Protein AF-A0AAW6ESA0-F1 (afdb_monomer)

pLDDT: mean 92.13, std 5.32, range [61.09, 98.38]

Radius of gyration: 23.59 Å; Cα contacts (8 Å, |Δi|>4): 536; chains: 1; bounding box: 52×41×75 Å

Nearest PDB structures (foldseek):
  2l23-assembly1_A  TM=3.763E-01  e=2.804E+00  Homo sapiens
  2vj0-assembly1_A  TM=3.700E-01  e=4.533E+00  Mus musculus
  3ra0-assembly1_A  TM=2.546E-01  e=1.448E+00  Solanum tuberosum
  7ohi-assembly1_A  TM=3.768E-01  e=6.120E+00  Mus musculus
  8ae5-assembly2_D  TM=2.023E-01  e=3.357E+00  Macrolepiota procera

Secondary structure (DSSP, 8-state):
---EEEEEEEEEEEEGGGTEEEEEEEEEEEEETTT--HHHHHHHHHS-HHHHS-HHHHHHHHHHHGGGHHHH-S-SEEEEEEEEEEETTT--B-HHHHHHHHHHH-HHHHHHHTT-EEEEHHHHHHTHHHHS----GGGG-SEEEEGGGB-HHHHHHHHHHHSTTTS-GGGSSEEEEE-SS-TTEEEE-SS--SEEEEEEEEE-TTTSSSEEETTS-EE--TTS--TT---BTTEEEEEEEEEETTEEEEEEEEEES--TTS--EEEE-S--HHHHHHHHHHHGGGB-

Solvent-accessible surface area (backbone atoms only — not comparable to full-atom values): 15878 Å² total; per-residue (Å²): 128,85,59,38,32,32,38,31,34,23,40,30,37,28,24,75,80,45,33,32,29,40,32,42,80,65,52,70,49,79,43,48,57,92,73,64,50,67,72,59,55,43,51,43,50,72,71,30,58,84,74,63,45,57,71,67,50,55,49,55,54,49,64,68,51,50,74,49,33,84,58,52,43,75,56,82,47,76,42,66,42,80,78,47,34,21,36,58,87,82,62,51,70,40,63,66,61,43,51,54,48,50,68,70,61,36,58,68,57,52,41,47,75,73,62,32,48,77,42,49,46,66,64,42,67,79,44,43,79,80,42,42,58,90,73,83,64,73,83,50,46,77,42,77,44,53,47,89,48,42,42,63,66,62,48,51,52,48,34,36,71,46,33,54,94,80,42,69,53,84,65,56,61,35,33,27,40,76,40,94,88,40,96,48,38,28,35,64,43,91,57,92,57,60,26,32,39,38,74,37,33,37,50,36,66,92,82,44,88,32,30,49,24,41,85,65,49,68,51,62,68,83,88,57,60,42,57,70,57,56,76,38,95,47,21,27,34,24,35,40,35,38,60,53,96,66,24,38,35,32,29,48,21,31,33,34,69,68,41,100,84,70,51,35,38,36,37,59,50,92,44,37,48,64,51,49,57,56,51,47,62,51,59,57,74,33,55,109

Foldseek 3Di:
DQWKKKWWKWKFQAQPLLLATETDTQDIDIGRPVPDDLVVVLVQQVVDCPRNHDPVSVVVRCVLCVVLCLFRNHGPDIGMDTPFMAGPPVRHTPPVVNVVSCVVNVPVVVSVVVVHDYYYPVVCVVVVLSRRRPDDCLVQFLDKFQLVQFQPVCLLVLLCVQCVVPDPSVPGKFAWDQDPSDNFKTWGDPDHAQKTWGFAWAQPVVPDAAIQGSVRDGHRDPPACQDSADHDPQKTWTWTWGDDPRMITTGIWIWGCDDPVRIIMIGGDRDGGPVSVVRSVSSVVRGD

Structure (mmCIF, N/CA/C/O backbone):
data_AF-A0AAW6ESA0-F1
#
_entry.id   AF-A0AAW6ESA0-F1
#
loop_
_atom_site.group_PDB
_atom_site.id
_atom_site.type_symbol
_atom_site.label_atom_id
_atom_site.label_alt_id
_atom_site.label_comp_id
_atom_site.label_asym_id
_atom_site.label_entity_id
_atom_site.label_seq_id
_atom_site.pdbx_PDB_ins_code
_atom_site.Cartn_x
_atom_site.Cartn_y
_atom_site.Cartn_z
_atom_site.occupancy
_atom_site.B_iso_or_equiv
_atom_site.auth_seq_id
_atom_site.auth_comp_id
_atom_site.auth_asym_id
_atom_site.auth_atom_id
_atom_site.pdbx_PDB_model_num
ATOM 1 N N . MET A 1 1 ? 21.859 10.596 -43.832 1.00 61.09 1 MET A N 1
ATOM 2 C CA . MET A 1 1 ? 21.240 10.946 -42.543 1.00 61.09 1 MET A CA 1
ATOM 3 C C . MET A 1 1 ? 21.852 10.012 -41.527 1.00 61.09 1 MET A C 1
ATOM 5 O O . MET A 1 1 ? 22.060 8.851 -41.871 1.00 61.09 1 MET A O 1
ATOM 9 N N . THR A 1 2 ? 22.275 10.526 -40.377 1.00 72.44 2 THR A N 1
ATOM 10 C CA . THR A 1 2 ? 22.710 9.669 -39.272 1.00 72.44 2 THR A CA 1
ATOM 11 C C . THR A 1 2 ? 21.489 8.876 -38.833 1.00 72.44 2 THR A C 1
ATOM 13 O O . THR A 1 2 ? 20.417 9.456 -38.687 1.00 72.44 2 THR A O 1
ATOM 16 N N . LYS A 1 3 ? 21.612 7.554 -38.741 1.00 88.12 3 LYS A N 1
ATOM 17 C CA . LYS A 1 3 ? 20.511 6.714 -38.277 1.00 88.12 3 LYS A CA 1
ATOM 18 C C . LYS A 1 3 ? 20.305 6.990 -36.790 1.00 88.12 3 LYS A C 1
ATOM 20 O O . LYS A 1 3 ? 21.285 7.093 -36.056 1.00 88.12 3 LYS A O 1
ATOM 25 N N . GLN A 1 4 ? 19.056 7.170 -36.381 1.00 94.69 4 GLN A N 1
ATOM 26 C CA . GLN A 1 4 ? 18.698 7.511 -35.006 1.00 94.69 4 GLN A CA 1
ATOM 27 C C . GLN A 1 4 ? 17.873 6.379 -34.406 1.00 94.69 4 GLN A C 1
ATOM 29 O O . GLN A 1 4 ? 17.059 5.760 -35.097 1.00 94.69 4 GLN A O 1
ATOM 34 N N . LEU A 1 5 ? 18.094 6.112 -33.127 1.00 95.06 5 LEU A N 1
ATOM 35 C CA . LEU A 1 5 ? 17.351 5.144 -32.341 1.00 95.06 5 LEU A CA 1
ATOM 36 C C . LEU A 1 5 ? 16.339 5.878 -31.463 1.00 95.06 5 LEU A C 1
ATOM 38 O O . LEU A 1 5 ? 16.674 6.882 -30.846 1.00 95.06 5 LEU A O 1
ATOM 42 N N . GLU A 1 6 ? 15.119 5.360 -31.400 1.00 96.06 6 GLU A N 1
ATOM 43 C CA . GLU A 1 6 ? 14.101 5.713 -30.410 1.00 9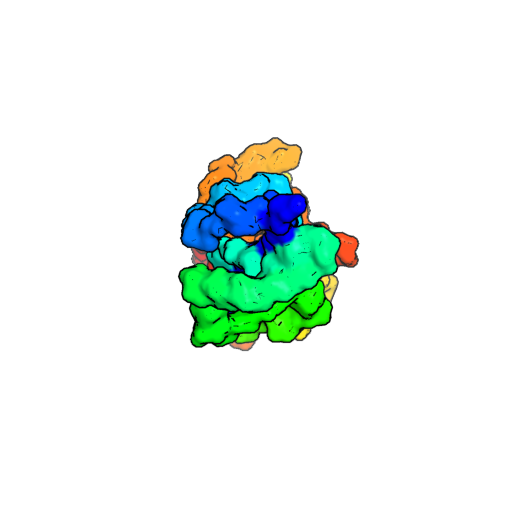6.06 6 GLU A CA 1
ATOM 44 C C . GLU A 1 6 ? 14.071 4.612 -29.346 1.00 96.06 6 GLU A C 1
ATOM 46 O O . GLU A 1 6 ? 13.804 3.450 -29.665 1.00 96.06 6 GLU A O 1
ATOM 51 N N . ILE A 1 7 ? 14.370 4.963 -28.099 1.00 95.69 7 ILE A N 1
ATOM 52 C CA . ILE A 1 7 ? 14.417 4.041 -26.961 1.00 95.69 7 ILE A CA 1
ATOM 53 C C . ILE A 1 7 ? 13.231 4.351 -26.060 1.00 95.69 7 ILE A C 1
ATOM 55 O O . ILE A 1 7 ? 13.136 5.464 -25.556 1.00 95.69 7 ILE A O 1
ATOM 59 N N . ASP A 1 8 ? 12.343 3.380 -25.855 1.00 95.50 8 ASP A N 1
ATOM 60 C CA . ASP A 1 8 ? 11.160 3.530 -25.006 1.00 95.50 8 ASP A CA 1
ATOM 61 C C . ASP A 1 8 ? 11.418 2.984 -23.604 1.00 95.50 8 ASP A C 1
ATOM 63 O O . ASP A 1 8 ? 11.805 1.820 -23.439 1.00 95.50 8 ASP A O 1
ATOM 67 N N . TYR A 1 9 ? 11.085 3.775 -22.589 1.00 95.50 9 TYR A N 1
ATOM 68 C CA . TYR A 1 9 ? 11.291 3.438 -21.187 1.00 95.50 9 TYR A CA 1
ATOM 69 C C . TYR A 1 9 ? 9.981 3.185 -20.451 1.00 95.50 9 TYR A C 1
ATOM 71 O O . TYR A 1 9 ? 8.931 3.764 -20.747 1.00 95.50 9 TYR A O 1
ATOM 79 N N . ALA A 1 10 ? 10.061 2.339 -19.432 1.00 95.81 10 ALA A N 1
ATOM 80 C CA . ALA A 1 10 ? 8.973 2.102 -18.499 1.00 95.81 10 ALA A CA 1
ATOM 81 C C . ALA A 1 10 ? 9.492 1.913 -17.075 1.00 95.81 10 ALA A C 1
ATOM 83 O O . ALA A 1 10 ? 10.580 1.383 -16.860 1.00 95.81 10 ALA A O 1
ATOM 84 N N . PHE A 1 11 ? 8.667 2.266 -16.098 1.00 97.38 11 PHE A N 1
ATOM 85 C CA . PHE A 1 11 ? 8.874 1.891 -14.706 1.00 97.38 11 PHE A CA 1
ATOM 86 C C . PHE A 1 11 ? 8.175 0.573 -14.410 1.00 97.38 11 PHE A C 1
ATOM 88 O O . PHE A 1 11 ? 6.980 0.416 -14.649 1.00 97.38 11 PHE A O 1
ATOM 95 N N . GLY A 1 1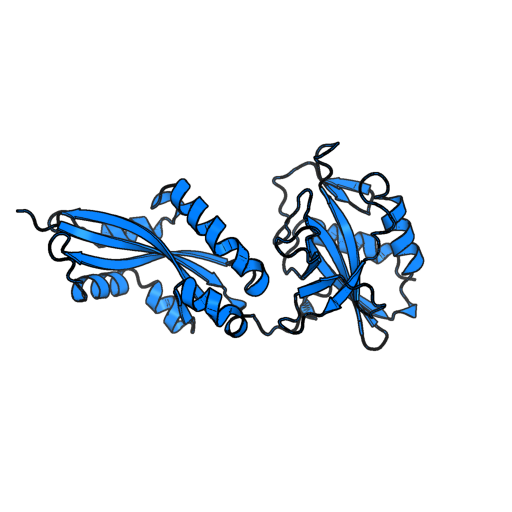2 ? 8.929 -0.376 -13.868 1.00 96.88 12 GLY A N 1
ATOM 96 C CA . GLY A 1 12 ? 8.428 -1.612 -13.299 1.00 96.88 12 GLY A CA 1
ATOM 97 C C . GLY A 1 12 ? 8.261 -1.483 -11.792 1.00 96.88 12 GLY A C 1
ATOM 98 O O . GLY A 1 12 ? 9.238 -1.450 -11.042 1.00 96.88 12 GLY A O 1
ATOM 99 N N . TYR A 1 13 ? 7.010 -1.456 -11.350 1.00 97.50 13 TYR A N 1
ATOM 100 C CA . TYR A 1 13 ? 6.614 -1.443 -9.947 1.00 97.50 13 TYR A CA 1
ATOM 101 C C . TYR A 1 13 ? 6.549 -2.878 -9.423 1.00 97.50 13 TYR A C 1
ATOM 103 O O . TYR A 1 13 ? 5.757 -3.690 -9.908 1.00 97.50 13 TYR A O 1
ATOM 111 N N . VAL A 1 14 ? 7.401 -3.210 -8.453 1.00 96.88 14 VAL A N 1
ATOM 112 C CA . VAL A 1 14 ? 7.576 -4.581 -7.958 1.00 96.88 14 VAL A CA 1
ATOM 113 C C . VAL A 1 14 ? 6.637 -4.858 -6.785 1.00 96.88 14 VAL A C 1
ATOM 115 O O . VAL A 1 14 ? 6.782 -4.281 -5.710 1.00 96.88 14 VAL A O 1
ATOM 118 N N . TYR A 1 15 ? 5.716 -5.805 -6.963 1.00 95.19 15 TYR A N 1
ATOM 119 C CA . TYR A 1 15 ? 4.797 -6.292 -5.932 1.00 95.19 15 TYR A CA 1
ATOM 120 C C . TYR A 1 15 ? 5.178 -7.719 -5.528 1.00 95.19 15 TYR A C 1
ATOM 122 O O . TYR A 1 15 ? 4.750 -8.709 -6.131 1.00 95.19 15 TYR A O 1
ATOM 130 N N . ASP A 1 16 ? 6.001 -7.840 -4.485 1.00 92.19 16 ASP A N 1
ATOM 131 C CA . ASP A 1 16 ? 6.618 -9.114 -4.089 1.00 92.19 16 ASP A CA 1
ATOM 132 C C . ASP A 1 16 ? 5.616 -10.200 -3.700 1.00 92.19 16 ASP A C 1
ATOM 134 O O . ASP A 1 16 ? 5.804 -11.373 -4.038 1.00 92.19 16 ASP A O 1
ATOM 138 N N . LYS A 1 17 ? 4.539 -9.812 -3.016 1.00 88.62 17 LYS A N 1
ATOM 139 C CA . LYS A 1 17 ? 3.494 -10.728 -2.539 1.00 88.62 17 LYS A CA 1
ATOM 140 C C . LYS A 1 17 ? 2.644 -11.298 -3.665 1.00 88.62 17 LYS A C 1
ATOM 142 O O . LYS A 1 17 ? 2.184 -12.432 -3.571 1.00 88.62 17 LYS A O 1
ATOM 147 N N . SER A 1 18 ? 2.479 -10.526 -4.732 1.00 92.44 18 SER A N 1
ATOM 148 C CA . SER A 1 18 ? 1.788 -10.943 -5.951 1.00 92.44 18 SER A CA 1
ATOM 149 C C . SER A 1 18 ? 2.719 -11.633 -6.946 1.00 92.44 18 SER A C 1
ATOM 151 O O . SER A 1 18 ? 2.233 -12.138 -7.954 1.00 92.44 18 SER A O 1
ATOM 153 N N . LYS A 1 19 ? 4.041 -11.631 -6.695 1.00 95.06 19 LYS A N 1
ATOM 154 C CA . LYS A 1 19 ? 5.072 -12.005 -7.676 1.00 95.06 19 LYS A CA 1
ATOM 155 C C . LYS A 1 19 ? 4.798 -11.342 -9.028 1.00 95.06 19 LYS A C 1
ATOM 157 O O . LYS A 1 19 ? 4.714 -12.003 -10.057 1.00 95.06 19 LYS A O 1
ATOM 162 N N . LEU A 1 20 ? 4.627 -10.021 -9.002 1.00 97.31 20 LEU A N 1
ATOM 163 C CA . LEU A 1 20 ? 4.239 -9.217 -10.157 1.00 97.31 20 LEU A CA 1
ATOM 164 C C . LEU A 1 20 ? 5.153 -7.997 -10.291 1.00 97.31 20 LEU A C 1
ATOM 166 O O . LEU A 1 20 ? 5.476 -7.355 -9.294 1.00 97.31 20 LEU A O 1
ATOM 170 N N . VAL A 1 21 ? 5.533 -7.664 -11.520 1.00 97.81 21 VAL A N 1
ATOM 171 C CA . VAL A 1 21 ? 6.097 -6.365 -11.894 1.00 97.81 21 VAL A CA 1
ATOM 172 C C . VAL A 1 21 ? 5.108 -5.685 -12.837 1.00 97.81 21 VAL A C 1
ATOM 174 O O . VAL A 1 21 ? 4.793 -6.224 -13.901 1.00 97.81 21 VAL A O 1
ATOM 177 N N . VAL A 1 22 ? 4.594 -4.525 -12.431 1.00 97.75 22 VAL A N 1
ATOM 178 C CA . VAL A 1 22 ? 3.652 -3.729 -13.229 1.00 97.75 22 VAL A CA 1
ATOM 179 C C . VAL A 1 22 ? 4.427 -2.673 -13.997 1.00 97.75 22 VAL A C 1
ATOM 181 O O . VAL A 1 22 ? 5.079 -1.831 -13.391 1.00 97.75 22 VAL A O 1
ATOM 184 N N . MET A 1 23 ? 4.349 -2.726 -15.320 1.00 96.81 23 MET A N 1
ATOM 185 C CA . MET A 1 23 ? 5.055 -1.840 -16.236 1.00 96.81 23 MET A CA 1
ATOM 186 C C . MET A 1 23 ? 4.183 -0.637 -16.598 1.00 96.81 23 MET A C 1
ATOM 188 O O . MET A 1 23 ? 3.112 -0.803 -17.189 1.00 96.81 23 MET A O 1
ATOM 192 N N . TYR A 1 24 ? 4.664 0.563 -16.289 1.00 96.44 24 TYR A N 1
ATOM 193 C CA . TYR A 1 24 ? 4.078 1.831 -16.714 1.00 96.44 24 TYR A CA 1
ATOM 194 C C . TYR A 1 24 ? 5.033 2.545 -17.684 1.00 96.44 24 TYR A C 1
ATOM 196 O O . TYR A 1 24 ? 6.181 2.771 -17.307 1.00 96.44 24 TYR A O 1
ATOM 204 N N . PRO A 1 25 ? 4.619 2.873 -18.919 1.00 94.62 25 PRO A N 1
ATOM 205 C CA . PRO A 1 25 ? 5.467 3.594 -19.870 1.00 94.62 25 PRO A CA 1
ATOM 206 C C . PRO A 1 25 ? 5.675 5.046 -19.423 1.00 94.62 25 PRO A C 1
ATOM 208 O O . PRO A 1 25 ? 4.715 5.700 -19.028 1.00 94.62 25 PRO A O 1
ATOM 211 N N . VAL A 1 26 ? 6.908 5.553 -19.507 1.00 92.69 26 VAL A N 1
ATOM 212 C CA . VAL A 1 26 ? 7.266 6.883 -18.960 1.00 92.69 26 VAL A CA 1
ATOM 213 C C . VAL A 1 26 ? 7.868 7.842 -19.973 1.00 92.69 26 VAL A C 1
ATOM 215 O O . VAL A 1 26 ? 7.928 9.033 -19.714 1.00 92.69 26 VAL A O 1
ATOM 218 N N . GLY A 1 27 ? 8.274 7.358 -21.144 1.00 87.81 27 GLY A N 1
ATOM 219 C CA . GLY A 1 27 ? 8.776 8.232 -22.195 1.00 87.81 27 GLY A CA 1
ATOM 220 C C . GLY A 1 27 ? 9.683 7.515 -23.174 1.00 87.81 27 GLY A C 1
ATOM 221 O O . GLY A 1 27 ? 9.887 6.303 -23.089 1.00 87.81 27 GLY A O 1
ATOM 222 N N . SER A 1 28 ? 10.230 8.291 -24.102 1.00 91.44 28 SER A N 1
ATOM 223 C CA . SER A 1 28 ? 11.169 7.815 -25.108 1.00 91.44 28 SER A CA 1
ATOM 224 C C . SER A 1 28 ? 12.316 8.801 -25.288 1.00 91.44 28 SER A C 1
ATOM 226 O O . SER A 1 28 ? 12.076 10.010 -25.294 1.00 91.44 28 SER A O 1
ATOM 228 N N . ASN A 1 29 ? 13.523 8.301 -25.525 1.00 91.25 29 ASN A N 1
ATOM 229 C CA . ASN A 1 29 ? 14.680 9.113 -25.896 1.00 91.25 29 ASN A CA 1
ATOM 230 C C . ASN A 1 29 ? 15.069 8.861 -27.359 1.00 91.25 29 ASN A C 1
ATOM 232 O O . ASN A 1 29 ? 14.884 7.757 -27.870 1.00 91.25 29 ASN A O 1
ATOM 236 N N . ILE A 1 30 ? 15.611 9.879 -28.029 1.00 93.62 30 ILE A N 1
ATOM 237 C CA . ILE A 1 30 ? 16.125 9.775 -29.398 1.00 93.62 30 ILE A CA 1
ATOM 238 C C . ILE A 1 30 ? 17.631 10.011 -29.359 1.00 93.62 30 ILE A C 1
ATOM 240 O O . ILE A 1 30 ? 18.077 11.081 -28.949 1.00 93.62 30 ILE A O 1
ATOM 244 N N . ILE A 1 31 ? 18.402 9.033 -29.824 1.00 93.19 31 ILE A N 1
ATOM 245 C CA . ILE A 1 31 ? 19.867 9.078 -29.830 1.00 93.19 31 ILE A CA 1
ATOM 246 C C . ILE A 1 31 ? 20.414 8.713 -31.206 1.00 93.19 31 ILE A C 1
ATOM 248 O O . ILE A 1 31 ? 19.871 7.853 -31.901 1.00 93.19 31 ILE A O 1
ATOM 252 N N . ASP A 1 32 ? 21.501 9.357 -31.618 1.00 92.56 32 ASP A N 1
ATOM 253 C CA . ASP A 1 32 ? 22.209 8.960 -32.830 1.00 92.56 32 ASP A CA 1
ATOM 254 C C . ASP A 1 32 ? 22.821 7.562 -32.625 1.00 92.56 32 ASP A C 1
ATOM 256 O O . ASP A 1 32 ? 23.512 7.311 -31.643 1.00 92.56 32 ASP A O 1
ATOM 260 N N . GLU A 1 33 ? 22.611 6.635 -33.566 1.00 87.94 33 GLU A N 1
ATOM 261 C CA . GLU A 1 33 ? 23.070 5.237 -33.439 1.00 87.94 33 GLU A CA 1
ATOM 262 C C . GLU A 1 33 ? 24.595 5.135 -33.252 1.00 87.94 33 GLU A C 1
ATOM 264 O O . GLU A 1 33 ? 25.081 4.197 -32.631 1.00 87.94 33 GLU A O 1
ATOM 269 N N . ASN A 1 34 ? 25.349 6.117 -33.756 1.00 89.94 34 ASN A N 1
ATOM 270 C CA . ASN A 1 34 ? 26.804 6.186 -33.594 1.00 89.94 34 ASN A CA 1
ATOM 271 C C . ASN A 1 34 ? 27.250 6.679 -32.206 1.00 89.94 34 ASN A C 1
ATOM 273 O O . ASN A 1 34 ? 28.417 6.506 -31.867 1.00 89.94 34 ASN A O 1
ATOM 277 N N . GLU A 1 35 ? 26.363 7.334 -31.458 1.00 90.12 35 GLU A N 1
ATOM 278 C CA . GLU A 1 35 ? 26.605 7.841 -30.099 1.00 90.12 35 GLU A CA 1
ATOM 279 C C . GLU A 1 35 ? 26.000 6.918 -29.031 1.00 90.12 35 GLU A C 1
ATOM 281 O O . GLU A 1 35 ? 26.238 7.109 -27.842 1.00 90.12 35 GLU A O 1
ATOM 286 N N . TYR A 1 36 ? 25.223 5.910 -29.441 1.00 91.00 36 TYR A N 1
ATOM 287 C CA . TYR A 1 36 ? 24.616 4.954 -28.528 1.00 91.00 36 TYR A CA 1
ATOM 288 C C . TYR A 1 36 ? 25.662 4.017 -27.915 1.00 91.00 36 TYR A C 1
ATOM 290 O O . TYR A 1 36 ? 26.230 3.154 -28.589 1.00 91.00 36 TYR A O 1
ATOM 298 N N . GLU A 1 37 ? 25.852 4.147 -26.604 1.00 92.50 37 GLU A N 1
ATOM 299 C CA . GLU A 1 37 ? 26.678 3.260 -25.791 1.00 92.50 37 GLU A CA 1
ATOM 300 C C . GLU A 1 37 ? 25.795 2.512 -24.784 1.00 92.50 37 GLU A C 1
ATOM 302 O O . GLU A 1 37 ? 25.339 3.071 -23.789 1.00 92.50 37 GLU A O 1
ATOM 307 N N . MET A 1 38 ? 25.560 1.220 -25.036 1.00 92.81 38 MET A N 1
ATOM 308 C CA . MET A 1 38 ? 24.702 0.374 -24.194 1.00 92.81 38 MET A CA 1
ATOM 309 C C . MET A 1 38 ? 25.155 0.333 -22.731 1.00 92.81 38 MET A C 1
ATOM 311 O O . MET A 1 38 ? 24.320 0.399 -21.837 1.00 92.81 38 MET A O 1
ATOM 315 N N . GLU A 1 39 ? 26.465 0.241 -22.486 1.00 91.19 39 GLU A N 1
ATOM 316 C CA . GLU A 1 39 ? 27.028 0.203 -21.129 1.00 91.19 39 GLU A CA 1
ATOM 317 C C . GLU A 1 39 ? 26.717 1.489 -20.350 1.00 91.19 39 GLU A C 1
ATOM 319 O O . GLU A 1 39 ? 26.431 1.439 -19.155 1.00 91.19 39 GLU A O 1
ATOM 324 N N . VAL A 1 40 ? 26.724 2.638 -21.034 1.00 90.06 40 VAL A N 1
ATOM 325 C CA . VAL A 1 40 ? 26.382 3.936 -20.442 1.00 90.06 40 VAL A CA 1
ATOM 326 C C . VAL A 1 40 ? 24.894 3.988 -20.109 1.00 90.06 40 VAL A C 1
ATOM 328 O O . VAL A 1 40 ? 24.533 4.361 -18.996 1.00 90.06 40 VAL A O 1
ATOM 331 N N . GLU A 1 41 ? 24.038 3.558 -21.037 1.00 90.25 41 GLU A N 1
ATOM 332 C CA . GLU A 1 41 ? 22.589 3.490 -20.822 1.00 90.25 41 GLU A CA 1
ATOM 333 C C . GLU A 1 41 ? 22.234 2.587 -19.630 1.00 90.25 41 GLU A C 1
ATOM 335 O O . GLU A 1 41 ? 21.454 2.965 -18.758 1.00 90.25 41 GLU A O 1
ATOM 340 N N . VAL A 1 42 ? 22.861 1.410 -19.551 1.00 91.75 42 VAL A N 1
ATOM 341 C CA . VAL A 1 42 ? 22.702 0.480 -18.428 1.00 91.75 42 VAL A CA 1
ATOM 342 C C . VAL A 1 42 ? 23.131 1.129 -17.114 1.00 91.75 42 VAL A C 1
ATOM 344 O O . VAL A 1 42 ? 22.364 1.083 -16.154 1.00 91.75 42 VAL A O 1
ATOM 347 N N . ALA A 1 43 ? 24.300 1.775 -17.074 1.00 91.00 43 ALA A N 1
ATOM 348 C CA . ALA A 1 43 ? 24.793 2.434 -15.867 1.00 91.00 43 ALA A CA 1
ATOM 349 C C . ALA A 1 43 ? 23.829 3.524 -15.364 1.00 91.00 43 ALA A C 1
ATOM 351 O O . ALA A 1 43 ? 23.527 3.569 -14.173 1.00 91.00 43 ALA A O 1
ATOM 352 N N . PHE A 1 44 ? 23.271 4.342 -16.267 1.00 89.94 44 PHE A N 1
ATOM 353 C CA . PHE A 1 44 ? 22.263 5.343 -15.901 1.00 89.94 44 PHE A CA 1
ATOM 354 C C . PHE A 1 44 ? 21.013 4.713 -15.275 1.00 89.94 44 PHE A C 1
ATOM 356 O O . PHE A 1 44 ? 20.506 5.214 -14.273 1.00 89.94 44 PHE A O 1
ATOM 363 N N . LEU A 1 45 ? 20.520 3.600 -15.826 1.00 92.38 45 LEU A N 1
ATOM 364 C CA . LEU A 1 45 ? 19.353 2.907 -15.275 1.00 92.38 45 LEU A CA 1
ATOM 365 C C . LEU A 1 45 ? 19.646 2.180 -13.952 1.00 92.38 45 LEU A C 1
ATOM 367 O O . LEU A 1 45 ? 18.732 1.976 -13.147 1.00 92.38 45 LEU A O 1
ATOM 371 N N . GLU A 1 46 ? 20.888 1.754 -13.716 1.00 91.50 46 GLU A N 1
ATOM 372 C CA . GLU A 1 46 ? 21.315 1.147 -12.449 1.00 91.50 46 GLU A CA 1
ATOM 373 C C . GLU A 1 46 ? 21.387 2.159 -11.298 1.00 91.50 46 GLU A C 1
ATOM 375 O O . GLU A 1 46 ? 21.096 1.786 -10.156 1.00 91.50 46 GLU A O 1
ATOM 380 N N . ASP A 1 47 ? 21.687 3.426 -11.597 1.00 90.56 47 ASP A N 1
ATOM 381 C CA . ASP A 1 47 ? 21.747 4.514 -10.611 1.00 90.56 47 ASP A CA 1
ATOM 382 C C . ASP A 1 47 ? 20.370 4.883 -10.020 1.00 90.56 47 ASP A C 1
ATOM 384 O O . ASP A 1 47 ? 20.298 5.507 -8.958 1.00 90.56 47 ASP A O 1
ATOM 388 N N . GLY A 1 48 ? 19.276 4.434 -10.643 1.00 89.12 48 GLY A N 1
ATOM 389 C CA . GLY A 1 48 ? 17.908 4.584 -10.141 1.00 89.12 48 GLY A CA 1
ATOM 390 C C . GLY A 1 48 ? 17.063 5.584 -10.928 1.00 89.12 48 GLY A C 1
ATOM 391 O O . GLY A 1 48 ? 17.557 6.347 -11.759 1.00 89.12 48 GLY A O 1
ATOM 392 N N . ILE A 1 49 ? 15.750 5.572 -10.678 1.00 92.25 49 ILE A N 1
ATOM 393 C CA . ILE A 1 49 ? 14.808 6.384 -11.461 1.00 92.25 49 ILE A CA 1
ATOM 394 C C . ILE A 1 49 ? 14.995 7.882 -11.208 1.00 92.25 49 ILE A C 1
ATOM 396 O O . ILE A 1 49 ? 14.813 8.677 -12.119 1.00 92.25 49 ILE A O 1
ATOM 400 N N . GLU A 1 50 ? 15.408 8.263 -9.999 1.00 92.31 50 GLU A N 1
ATOM 401 C CA . GLU A 1 50 ? 15.607 9.652 -9.581 1.00 92.31 50 GLU A CA 1
ATOM 402 C C . GLU A 1 50 ? 16.799 10.314 -10.283 1.00 92.31 50 GLU A C 1
ATOM 404 O O . GLU A 1 50 ? 16.879 11.539 -10.342 1.00 92.31 50 GLU A O 1
ATOM 409 N N . VAL A 1 51 ? 17.734 9.504 -10.790 1.00 89.75 51 VAL A N 1
ATOM 410 C CA . VAL A 1 51 ? 18.893 9.965 -11.563 1.00 89.75 51 VAL A CA 1
ATOM 411 C C . VAL A 1 51 ? 18.589 9.929 -13.058 1.00 89.75 51 VAL A C 1
ATOM 413 O O . VAL A 1 51 ? 18.996 10.832 -13.787 1.00 89.75 51 VAL A O 1
ATOM 416 N N . ALA A 1 52 ? 17.875 8.898 -13.512 1.00 88.38 52 ALA A N 1
ATOM 417 C CA . ALA A 1 52 ? 17.641 8.652 -14.931 1.00 88.38 52 ALA A CA 1
ATOM 418 C C . ALA A 1 52 ? 16.440 9.412 -15.527 1.00 88.38 52 ALA A C 1
ATOM 420 O O . ALA A 1 52 ? 16.375 9.552 -16.746 1.00 88.38 52 ALA A O 1
ATOM 421 N N . PHE A 1 53 ? 15.494 9.895 -14.712 1.00 92.69 53 PHE A N 1
ATOM 422 C CA . PHE A 1 53 ? 14.229 10.470 -15.191 1.00 92.69 53 PHE A CA 1
ATOM 423 C C . PHE A 1 53 ? 13.881 11.794 -14.511 1.00 92.69 53 PHE A C 1
ATOM 425 O O . PHE A 1 53 ? 14.336 12.094 -13.407 1.00 92.69 53 PHE A O 1
ATOM 432 N N . GLU A 1 54 ? 13.040 12.593 -15.173 1.00 92.56 54 GLU A N 1
ATOM 433 C CA . GLU A 1 54 ? 12.554 13.850 -14.612 1.00 92.56 54 GLU A CA 1
ATOM 434 C C . GLU A 1 54 ? 11.582 13.605 -13.447 1.00 92.56 54 GLU A C 1
ATOM 436 O O . GLU A 1 54 ? 10.773 12.672 -13.448 1.00 92.56 54 GLU A O 1
ATOM 441 N N . GLU A 1 55 ? 11.612 14.494 -12.450 1.00 93.38 55 GLU A N 1
ATOM 442 C CA . GLU A 1 55 ? 10.740 14.408 -11.270 1.00 93.38 55 GLU A CA 1
ATOM 443 C C . GLU A 1 55 ? 9.246 14.417 -11.648 1.00 93.38 55 GLU A C 1
ATOM 445 O O . GLU A 1 55 ? 8.431 13.756 -11.000 1.00 93.38 55 GLU A O 1
AT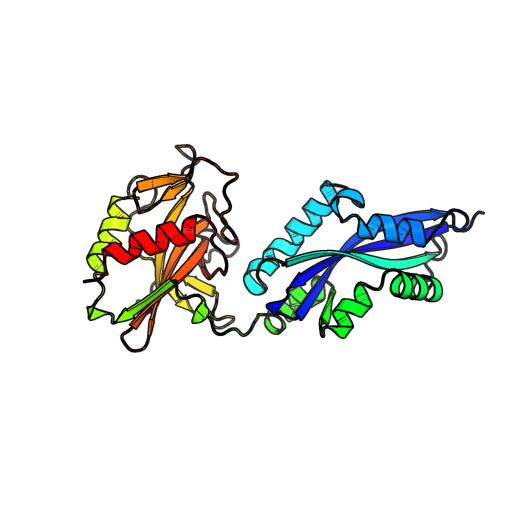OM 450 N N . SER A 1 56 ? 8.876 15.131 -12.718 1.00 93.31 56 SER A N 1
ATOM 451 C CA . SER A 1 56 ? 7.506 15.157 -13.238 1.00 93.31 56 SER A CA 1
ATOM 452 C C . SER A 1 56 ? 7.033 13.794 -13.734 1.00 93.31 56 SER A C 1
ATOM 454 O O . SER A 1 56 ? 5.909 13.407 -13.412 1.00 93.31 56 SER A O 1
ATOM 456 N N . ASP A 1 57 ? 7.884 13.055 -14.447 1.00 92.50 57 ASP A N 1
ATOM 457 C CA . ASP A 1 57 ? 7.538 11.745 -15.009 1.00 92.50 57 ASP A CA 1
ATOM 458 C C . ASP A 1 57 ? 7.384 10.708 -13.892 1.00 92.50 57 ASP A C 1
ATOM 460 O O . ASP A 1 57 ? 6.430 9.926 -13.869 1.00 92.50 57 ASP A O 1
ATOM 464 N N . ILE A 1 58 ? 8.280 10.759 -12.899 1.00 94.31 58 ILE A N 1
ATOM 465 C CA . ILE A 1 58 ? 8.198 9.944 -11.679 1.00 94.31 58 ILE A CA 1
ATOM 466 C C . ILE A 1 58 ? 6.889 10.202 -10.944 1.00 94.31 58 ILE A C 1
ATOM 468 O O . ILE A 1 58 ? 6.192 9.260 -10.555 1.00 94.31 58 ILE A O 1
ATOM 472 N N . LYS A 1 59 ? 6.531 11.474 -10.768 1.00 94.44 59 LYS A N 1
ATOM 473 C CA . LYS A 1 59 ? 5.300 11.851 -10.083 1.00 94.44 59 LYS A CA 1
ATOM 474 C C . LYS A 1 59 ? 4.059 11.352 -10.824 1.00 94.44 59 LYS A C 1
ATOM 476 O O . LYS A 1 59 ? 3.199 10.740 -10.196 1.00 94.44 59 LYS A O 1
ATOM 481 N N . GLU A 1 60 ? 3.977 11.565 -12.135 1.00 94.00 60 GLU A N 1
ATOM 482 C CA . GLU A 1 60 ? 2.835 11.128 -12.946 1.00 94.00 60 GLU A CA 1
ATOM 483 C C . GLU A 1 60 ? 2.656 9.603 -12.916 1.00 94.00 60 GLU A C 1
ATOM 485 O O . GLU A 1 60 ? 1.543 9.099 -12.714 1.00 94.00 60 GLU A O 1
ATOM 490 N N . ALA A 1 61 ? 3.754 8.858 -13.066 1.00 94.38 61 ALA A N 1
ATOM 491 C CA . ALA A 1 61 ? 3.735 7.403 -13.013 1.00 94.38 61 ALA A CA 1
ATOM 492 C C . ALA A 1 61 ? 3.273 6.892 -11.637 1.00 94.38 61 ALA A C 1
ATOM 494 O O . ALA A 1 61 ? 2.401 6.020 -11.550 1.00 94.38 61 ALA A O 1
ATOM 495 N N . ASN A 1 62 ? 3.790 7.484 -10.556 1.00 93.62 62 ASN A N 1
ATOM 496 C CA . ASN A 1 62 ? 3.419 7.123 -9.189 1.00 93.62 62 ASN A CA 1
ATOM 497 C C . ASN A 1 62 ? 1.944 7.415 -8.896 1.00 93.62 62 ASN A C 1
ATOM 499 O O . ASN A 1 62 ? 1.254 6.550 -8.354 1.00 93.62 62 ASN A O 1
ATOM 503 N N . ASP A 1 63 ? 1.440 8.584 -9.298 1.00 91.00 63 ASP A N 1
ATOM 504 C CA . ASP A 1 63 ? 0.031 8.957 -9.130 1.00 91.00 63 ASP A CA 1
ATOM 505 C C . ASP A 1 63 ? -0.898 8.000 -9.898 1.00 91.00 63 ASP A C 1
ATOM 507 O O . ASP A 1 63 ? -1.958 7.613 -9.394 1.00 91.00 63 ASP A O 1
ATOM 511 N N . THR A 1 64 ? -0.479 7.553 -11.085 1.00 91.31 64 THR A N 1
ATOM 512 C CA . THR A 1 64 ? -1.248 6.616 -11.920 1.00 91.31 64 THR A CA 1
ATOM 513 C C . THR A 1 64 ? -1.294 5.205 -11.337 1.00 91.31 64 THR A C 1
ATOM 515 O O . THR A 1 64 ? -2.325 4.532 -11.410 1.00 91.31 64 THR A O 1
ATOM 518 N N . ILE A 1 65 ? -0.196 4.744 -10.737 1.00 93.25 65 ILE A N 1
ATOM 519 C CA . ILE A 1 65 ? -0.090 3.406 -10.142 1.00 93.25 65 ILE A CA 1
ATOM 520 C C . ILE A 1 65 ? -0.713 3.346 -8.745 1.00 93.25 65 ILE A C 1
ATOM 522 O O . ILE A 1 65 ? -1.198 2.286 -8.337 1.00 93.25 65 ILE A O 1
ATOM 526 N N . LYS A 1 66 ? -0.784 4.478 -8.037 1.00 88.75 66 LYS A N 1
ATOM 527 C CA . LYS A 1 66 ? -1.290 4.587 -6.663 1.00 88.75 66 LYS A CA 1
ATOM 528 C C . LYS A 1 66 ? -2.584 3.806 -6.381 1.00 88.75 66 LYS A C 1
ATOM 530 O O . LYS A 1 66 ? -2.649 3.135 -5.349 1.00 88.75 66 LYS A O 1
ATOM 535 N N . PRO A 1 67 ? -3.612 3.806 -7.256 1.00 87.81 67 PRO A N 1
ATOM 536 C CA . PRO A 1 67 ? -4.839 3.051 -7.009 1.00 87.81 67 PRO A CA 1
ATOM 537 C C . PRO A 1 67 ? -4.635 1.531 -6.885 1.00 87.81 67 PRO A C 1
ATOM 539 O O . PRO A 1 67 ? -5.422 0.869 -6.204 1.00 87.81 67 PRO A O 1
ATOM 542 N N . LEU A 1 68 ? -3.592 0.959 -7.502 1.00 89.81 68 LEU A N 1
ATOM 543 C CA . LEU A 1 68 ? -3.281 -0.471 -7.394 1.00 89.81 68 LEU A CA 1
ATOM 544 C C . LEU A 1 68 ? -2.830 -0.867 -5.987 1.00 89.81 68 LEU A C 1
ATOM 546 O O . LEU A 1 68 ? -3.051 -2.010 -5.588 1.00 89.81 68 LEU A O 1
ATOM 550 N N . GLU A 1 69 ? -2.273 0.057 -5.201 1.00 86.31 69 GLU A N 1
ATOM 551 C CA . GLU A 1 69 ? -1.791 -0.233 -3.845 1.00 86.31 69 GLU A CA 1
ATOM 552 C C . GLU A 1 69 ? -2.915 -0.669 -2.895 1.00 86.31 69 GLU A C 1
ATOM 554 O O . GLU A 1 69 ? -2.691 -1.424 -1.946 1.00 86.31 69 GLU A O 1
ATOM 559 N N . MET A 1 70 ? -4.161 -0.283 -3.184 1.00 80.50 70 MET A N 1
ATOM 560 C CA . MET A 1 70 ? -5.326 -0.762 -2.436 1.00 80.50 70 MET A CA 1
ATOM 561 C C . MET A 1 70 ? -5.535 -2.281 -2.553 1.00 80.50 70 MET A C 1
ATOM 563 O O . MET A 1 70 ? -6.112 -2.905 -1.661 1.00 80.50 70 MET A O 1
ATOM 567 N N . PHE A 1 71 ? -5.074 -2.882 -3.650 1.00 84.81 71 PHE A N 1
ATOM 568 C CA . PHE A 1 71 ? -5.278 -4.297 -3.963 1.00 84.81 71 PHE A CA 1
ATOM 569 C C . PHE A 1 71 ? -3.990 -5.110 -3.859 1.00 84.81 71 PHE A C 1
ATOM 571 O O . PHE A 1 71 ? -4.016 -6.243 -3.379 1.00 84.81 71 PHE A O 1
ATOM 578 N N . LEU A 1 72 ? -2.878 -4.527 -4.307 1.00 88.38 72 LEU A N 1
ATOM 579 C CA . LEU A 1 72 ? -1.580 -5.184 -4.444 1.00 88.38 72 LEU A CA 1
ATOM 580 C C . LEU A 1 72 ? -0.587 -4.790 -3.341 1.00 88.38 72 LEU A C 1
ATOM 582 O O . LEU A 1 72 ? 0.481 -5.392 -3.268 1.00 88.38 72 LEU A O 1
ATOM 586 N N . MET A 1 73 ? -0.971 -3.855 -2.457 1.00 84.62 73 MET A N 1
ATOM 587 C CA . MET A 1 73 ? -0.123 -3.189 -1.453 1.00 84.62 73 MET A CA 1
ATOM 588 C C . MET A 1 73 ? 0.902 -2.232 -2.061 1.00 84.62 73 MET A C 1
ATOM 590 O O . MET A 1 73 ? 0.942 -2.082 -3.272 1.00 84.62 73 MET A O 1
ATOM 594 N N . LYS A 1 74 ? 1.706 -1.542 -1.244 1.00 87.88 74 LYS A N 1
ATOM 595 C CA . LYS A 1 74 ? 2.771 -0.676 -1.761 1.00 87.88 74 LYS A CA 1
ATOM 596 C C . LYS A 1 74 ? 3.815 -1.510 -2.524 1.00 87.88 74 LYS A C 1
ATOM 598 O O . LYS A 1 74 ? 4.175 -2.597 -2.054 1.00 87.88 74 LYS A O 1
ATOM 603 N N . PRO A 1 75 ? 4.301 -1.036 -3.682 1.00 92.69 75 PRO A N 1
ATOM 604 C CA . PRO A 1 75 ? 5.414 -1.676 -4.368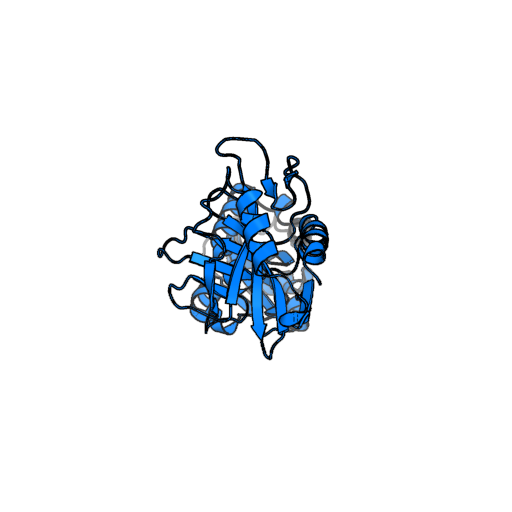 1.00 92.69 75 PRO A CA 1
ATOM 605 C C . PRO A 1 75 ? 6.668 -1.610 -3.485 1.00 92.69 75 PRO A C 1
ATOM 607 O O . PRO A 1 75 ? 6.924 -0.601 -2.831 1.00 92.69 75 PRO A O 1
ATOM 610 N N . SER A 1 76 ? 7.461 -2.679 -3.460 1.00 92.00 76 SER A N 1
ATOM 611 C CA . SER A 1 76 ? 8.691 -2.736 -2.658 1.00 92.00 76 SER A CA 1
ATOM 612 C C . SER A 1 76 ? 9.860 -2.006 -3.313 1.00 92.00 76 SER A C 1
ATOM 614 O O . SER A 1 76 ? 10.803 -1.602 -2.633 1.00 92.00 76 SER A O 1
ATOM 616 N N . LYS A 1 77 ? 9.810 -1.859 -4.639 1.00 93.56 77 LYS A N 1
ATOM 617 C CA . LYS A 1 77 ? 10.807 -1.160 -5.445 1.00 93.56 77 LYS A CA 1
ATOM 618 C C . LYS A 1 77 ? 10.190 -0.702 -6.767 1.00 93.56 77 LYS A C 1
ATOM 620 O O . LYS A 1 77 ? 9.291 -1.360 -7.292 1.00 93.56 77 LYS A O 1
ATOM 625 N N . ILE A 1 78 ? 10.722 0.384 -7.318 1.00 95.38 78 ILE A N 1
ATOM 626 C CA . ILE A 1 78 ? 10.481 0.830 -8.692 1.00 95.38 78 ILE A CA 1
ATOM 627 C C . ILE A 1 78 ? 11.791 0.657 -9.460 1.00 95.38 78 ILE A C 1
ATOM 629 O O . ILE A 1 78 ? 12.863 0.973 -8.940 1.00 95.38 78 ILE A O 1
ATOM 633 N N . ILE A 1 79 ? 11.726 0.073 -10.653 1.00 94.19 79 ILE A N 1
ATOM 634 C CA . ILE A 1 79 ? 12.911 -0.260 -11.449 1.00 94.19 79 ILE A CA 1
ATOM 635 C C . ILE A 1 79 ? 12.680 0.191 -12.887 1.00 94.19 79 ILE A C 1
ATOM 637 O O . ILE A 1 79 ? 11.627 -0.138 -13.431 1.00 94.19 79 ILE A O 1
ATOM 641 N N . PRO A 1 80 ? 13.608 0.922 -13.515 1.00 94.81 80 PRO A N 1
ATOM 642 C CA . PRO A 1 80 ? 13.450 1.307 -14.906 1.00 94.81 80 PRO A CA 1
ATOM 643 C C . PRO A 1 80 ? 13.704 0.124 -15.846 1.00 94.81 80 PRO A C 1
ATOM 645 O O . PRO A 1 80 ? 14.439 -0.808 -15.531 1.00 94.81 80 PRO A O 1
ATOM 648 N N . PHE A 1 81 ? 13.084 0.163 -17.017 1.00 93.75 81 PHE A N 1
ATOM 649 C CA . PHE A 1 81 ? 13.252 -0.815 -18.084 1.00 93.75 81 PHE A CA 1
ATOM 650 C C . PHE A 1 81 ? 13.307 -0.107 -19.427 1.00 93.75 81 PHE A C 1
ATOM 652 O O . PHE A 1 81 ? 12.566 0.850 -19.649 1.00 93.75 81 PHE A O 1
ATOM 659 N N . VAL A 1 82 ? 14.077 -0.674 -20.353 1.00 94.44 82 VAL A N 1
ATOM 660 C CA . VAL A 1 82 ? 13.893 -0.433 -21.784 1.00 94.44 82 VAL A CA 1
ATOM 661 C C . VAL A 1 82 ? 12.869 -1.436 -22.305 1.00 94.44 82 VAL A C 1
ATOM 663 O O . VAL A 1 82 ? 13.005 -2.649 -22.135 1.00 94.44 82 VAL A O 1
ATOM 666 N N . THR A 1 83 ? 11.803 -0.927 -22.911 1.00 93.19 83 THR A N 1
ATOM 667 C CA . THR A 1 83 ? 10.692 -1.743 -23.424 1.00 93.19 83 THR A CA 1
ATOM 668 C C . THR A 1 83 ? 10.772 -1.970 -24.922 1.00 93.19 83 THR A C 1
ATOM 670 O O . THR A 1 83 ? 10.288 -2.993 -25.403 1.00 93.19 83 THR A O 1
ATOM 673 N N . SER A 1 84 ? 11.405 -1.049 -25.645 1.00 95.12 84 SER A N 1
ATOM 674 C CA . SER A 1 84 ? 11.613 -1.135 -27.083 1.00 95.12 84 SER A CA 1
ATOM 675 C C . SER A 1 84 ? 12.805 -0.272 -27.490 1.00 95.12 84 SER A C 1
ATOM 677 O O . SER A 1 84 ? 13.049 0.779 -26.904 1.00 95.12 84 SER A O 1
ATOM 679 N N . ILE A 1 85 ? 13.512 -0.697 -28.536 1.00 95.94 85 ILE A N 1
ATOM 680 C CA . ILE A 1 85 ? 14.504 0.117 -29.247 1.00 95.94 85 ILE A CA 1
ATOM 681 C C . ILE A 1 85 ? 14.131 0.066 -30.724 1.00 95.94 85 ILE A C 1
ATOM 683 O O . ILE A 1 85 ? 14.079 -1.021 -31.299 1.00 95.94 85 ILE A O 1
ATOM 687 N N . LYS A 1 86 ? 13.844 1.209 -31.344 1.00 95.81 86 LYS A N 1
ATOM 688 C CA . LYS A 1 86 ? 13.367 1.305 -32.732 1.00 95.81 86 LYS A CA 1
ATOM 689 C C . LYS A 1 86 ? 14.270 2.200 -33.557 1.00 95.81 86 LYS A C 1
ATOM 691 O O . LYS A 1 86 ? 14.931 3.084 -33.030 1.00 95.81 86 LYS A O 1
ATOM 696 N N . ASP A 1 87 ? 14.244 2.017 -34.866 1.00 94.38 87 ASP A N 1
ATOM 697 C CA . ASP A 1 87 ? 14.711 3.048 -35.786 1.00 94.38 87 ASP A CA 1
ATOM 698 C C . ASP A 1 87 ? 13.735 4.237 -35.771 1.00 94.38 87 ASP A C 1
ATOM 700 O O . ASP A 1 87 ? 12.524 4.065 -35.925 1.00 94.38 87 ASP A O 1
ATOM 704 N N . TYR A 1 88 ? 14.248 5.448 -35.559 1.00 93.12 88 TYR A N 1
ATOM 705 C CA . TYR A 1 88 ? 13.415 6.632 -35.350 1.00 93.12 88 TYR A CA 1
ATOM 706 C C . TYR A 1 88 ? 12.592 7.018 -36.589 1.00 93.12 88 TYR A C 1
ATOM 708 O O . TYR A 1 88 ? 11.468 7.502 -36.440 1.00 93.12 88 TYR A O 1
ATOM 716 N N . GLU A 1 89 ? 13.105 6.802 -37.804 1.00 91.56 89 GLU A N 1
ATOM 717 C CA . GLU A 1 89 ? 12.400 7.179 -39.036 1.00 91.56 89 GLU A CA 1
ATOM 718 C C . GLU A 1 89 ? 11.348 6.137 -39.433 1.00 91.56 89 GLU A C 1
ATOM 720 O O . GLU A 1 89 ? 10.192 6.474 -39.695 1.00 91.56 89 GLU A O 1
ATOM 725 N N . SER A 1 90 ? 11.739 4.864 -39.474 1.00 93.06 90 SER A N 1
ATOM 726 C CA . SER A 1 90 ? 10.885 3.758 -39.924 1.00 93.06 90 SER A CA 1
ATOM 727 C C . SER A 1 90 ? 9.970 3.200 -38.834 1.00 93.06 90 SER A C 1
ATOM 729 O O . SER A 1 90 ? 8.982 2.538 -39.153 1.00 93.06 90 SER A O 1
ATOM 731 N N . LYS A 1 91 ? 10.279 3.468 -37.557 1.00 93.81 91 LYS A N 1
ATOM 732 C CA . LYS A 1 91 ? 9.633 2.885 -36.369 1.00 93.81 91 LYS A CA 1
ATOM 733 C C . LYS A 1 91 ? 9.747 1.360 -36.281 1.00 93.81 91 LYS A C 1
ATOM 735 O O . LYS A 1 91 ? 9.036 0.737 -35.492 1.00 93.81 91 LYS A O 1
ATOM 740 N N . GLU A 1 92 ? 10.638 0.746 -37.061 1.00 94.81 92 GLU A N 1
ATOM 741 C CA . GLU A 1 92 ? 10.903 -0.690 -36.983 1.00 94.81 92 GLU A CA 1
ATOM 742 C C . GLU A 1 92 ? 11.709 -1.029 -35.720 1.00 94.81 92 GLU A C 1
ATOM 744 O O . GLU A 1 92 ? 12.738 -0.418 -35.434 1.00 94.81 92 GLU A O 1
ATOM 749 N N . GLU A 1 93 ? 11.242 -2.023 -34.961 1.00 95.06 93 GLU A N 1
ATOM 750 C CA . GLU A 1 93 ? 11.880 -2.468 -33.719 1.00 95.06 93 GLU A CA 1
ATOM 751 C C . GLU A 1 93 ? 13.179 -3.244 -33.991 1.00 95.06 93 GLU A C 1
ATOM 753 O O . GLU A 1 93 ? 13.197 -4.284 -34.660 1.00 95.06 93 GLU A O 1
ATOM 758 N N . ASN A 1 94 ? 14.272 -2.792 -33.381 1.00 94.62 94 ASN A N 1
ATOM 759 C CA . ASN A 1 94 ? 15.557 -3.471 -33.364 1.00 94.62 94 ASN A CA 1
ATOM 760 C C . ASN A 1 94 ? 15.606 -4.521 -32.242 1.00 94.62 94 ASN A C 1
ATOM 762 O O . ASN A 1 94 ? 16.266 -4.367 -31.214 1.00 94.62 94 ASN A O 1
ATOM 766 N N . LYS A 1 95 ? 14.922 -5.645 -32.475 1.00 94.62 95 LYS A N 1
ATOM 767 C CA . LYS A 1 95 ? 14.832 -6.772 -31.526 1.00 94.62 95 LYS A CA 1
ATOM 768 C C . LYS A 1 95 ? 16.180 -7.340 -31.098 1.00 94.62 95 LYS A C 1
ATOM 770 O O . LYS A 1 95 ? 16.292 -7.884 -30.004 1.00 94.62 95 LYS A O 1
ATOM 775 N N . LYS A 1 96 ? 17.186 -7.272 -31.977 1.00 94.56 96 LYS A N 1
ATOM 776 C CA . LYS A 1 96 ? 18.529 -7.763 -31.665 1.00 94.56 96 LYS A CA 1
ATOM 777 C C . LYS A 1 96 ? 19.158 -6.892 -30.579 1.00 94.56 96 LYS A C 1
ATOM 779 O O . LYS A 1 96 ? 19.596 -7.434 -29.573 1.00 94.56 96 LYS A O 1
ATOM 784 N N . LEU A 1 97 ? 19.134 -5.575 -30.770 1.00 94.00 97 LEU A N 1
ATOM 785 C CA . LEU A 1 97 ? 19.708 -4.629 -29.819 1.00 94.00 97 LEU A CA 1
ATOM 786 C C . LEU A 1 97 ? 18.965 -4.643 -28.478 1.00 94.00 97 LEU A C 1
ATOM 788 O O . LEU A 1 97 ? 19.602 -4.639 -27.434 1.00 94.00 97 LEU A O 1
ATOM 792 N N . LEU A 1 98 ? 17.631 -4.759 -28.498 1.00 94.75 98 LEU A N 1
ATOM 793 C CA . LEU A 1 98 ? 16.835 -4.907 -27.274 1.00 94.75 98 LEU A CA 1
ATOM 794 C C . LEU A 1 98 ? 17.207 -6.176 -26.488 1.00 94.75 98 LEU A C 1
ATOM 796 O O . LEU A 1 98 ? 17.281 -6.149 -25.265 1.00 94.75 98 LEU A O 1
ATOM 800 N N . LYS A 1 99 ? 17.457 -7.289 -27.187 1.00 94.31 99 LYS A N 1
ATOM 801 C CA . LYS A 1 99 ? 17.884 -8.547 -26.561 1.00 94.31 99 LYS A CA 1
ATOM 802 C C . LYS A 1 99 ? 19.279 -8.434 -25.948 1.00 94.31 99 LYS A C 1
ATOM 804 O O . LYS A 1 99 ? 19.480 -8.923 -24.847 1.00 94.31 99 LYS A O 1
ATOM 809 N N . GLU A 1 100 ? 20.215 -7.796 -26.649 1.00 94.56 100 GLU A N 1
ATOM 810 C CA . GLU A 1 100 ? 21.561 -7.525 -26.126 1.00 94.56 100 GLU A CA 1
ATOM 811 C C . GLU A 1 100 ? 21.495 -6.606 -24.891 1.00 94.56 100 GLU A C 1
ATOM 813 O O . GLU A 1 100 ? 22.158 -6.882 -23.897 1.00 94.56 100 GLU A O 1
ATOM 818 N N . PHE A 1 101 ? 20.616 -5.596 -24.897 1.00 94.75 101 PHE A N 1
ATOM 819 C CA . PHE A 1 101 ? 20.362 -4.743 -23.732 1.00 94.75 101 PHE A CA 1
ATOM 820 C C . PHE A 1 101 ? 19.815 -5.531 -22.532 1.00 94.75 101 PHE A C 1
ATOM 822 O O . PHE A 1 101 ? 20.333 -5.410 -21.424 1.00 94.75 101 PHE A O 1
ATOM 829 N N . ASP A 1 102 ? 18.782 -6.358 -22.739 1.00 92.94 102 ASP A N 1
ATOM 830 C CA . ASP A 1 102 ? 18.197 -7.201 -21.684 1.00 92.94 102 ASP A CA 1
ATOM 831 C C . ASP A 1 102 ? 19.244 -8.173 -21.086 1.00 92.94 102 ASP A C 1
ATOM 833 O O . ASP A 1 102 ? 19.237 -8.417 -19.876 1.00 92.94 102 ASP A O 1
ATOM 837 N N . GLU A 1 103 ? 20.154 -8.700 -21.916 1.00 93.44 103 GLU A N 1
ATOM 838 C CA . GLU A 1 103 ? 21.259 -9.581 -21.508 1.00 93.44 103 GLU A CA 1
ATOM 839 C C . GLU A 1 103 ? 22.343 -8.851 -20.706 1.00 93.44 103 GLU A C 1
ATOM 841 O O . GLU A 1 103 ? 22.920 -9.450 -19.793 1.00 93.44 103 GLU A O 1
ATOM 846 N N . GLU A 1 104 ? 22.617 -7.581 -21.013 1.00 93.38 104 GLU A N 1
ATOM 847 C CA . GLU A 1 104 ? 23.569 -6.766 -20.254 1.00 93.38 104 GLU A CA 1
ATOM 848 C C . GLU A 1 104 ? 22.959 -6.324 -18.916 1.00 93.38 104 GLU A C 1
ATOM 850 O O . GLU A 1 104 ? 23.530 -6.589 -17.855 1.00 93.38 104 GLU A O 1
ATOM 855 N N . TYR A 1 105 ? 21.743 -5.761 -18.948 1.00 93.81 105 TYR A N 1
ATOM 856 C CA . TYR A 1 105 ? 21.065 -5.222 -17.767 1.00 93.81 105 TYR A CA 1
ATOM 857 C C . TYR A 1 105 ? 20.580 -6.310 -16.796 1.00 93.81 105 TYR A C 1
ATOM 859 O O . TYR A 1 105 ? 20.544 -6.099 -15.585 1.00 93.81 105 TYR A O 1
ATOM 867 N N . LYS A 1 106 ? 20.188 -7.496 -17.293 1.00 93.56 106 LYS A N 1
ATOM 868 C CA . LYS A 1 106 ? 19.784 -8.708 -16.531 1.00 93.56 106 LYS A CA 1
ATOM 869 C C . LYS A 1 106 ? 18.614 -8.561 -15.552 1.00 93.56 106 LYS A C 1
ATOM 871 O O . LYS A 1 106 ? 18.141 -9.566 -15.011 1.00 93.56 106 LYS A O 1
ATOM 876 N N . VAL A 1 107 ? 18.112 -7.354 -15.299 1.00 91.69 107 VAL A N 1
ATOM 877 C CA . VAL A 1 107 ? 17.040 -7.082 -14.330 1.00 91.69 107 VAL A CA 1
ATOM 878 C C . VAL A 1 107 ? 15.782 -7.869 -14.679 1.00 91.69 107 VAL A C 1
ATOM 880 O O . VAL A 1 107 ? 15.245 -8.593 -13.838 1.00 91.69 107 VAL A O 1
ATOM 883 N N . LYS A 1 108 ? 15.334 -7.778 -15.932 1.00 90.38 108 LYS A N 1
ATOM 884 C CA . LYS A 1 108 ? 14.131 -8.461 -16.416 1.00 90.38 108 LYS A CA 1
ATOM 885 C C . LYS A 1 108 ? 14.230 -9.974 -16.249 1.00 90.38 108 LYS A C 1
ATOM 887 O O . LYS A 1 108 ? 13.339 -10.592 -15.665 1.00 90.38 108 LYS A O 1
ATOM 892 N N . GLU A 1 109 ? 15.342 -10.560 -16.686 1.00 91.12 109 GLU A N 1
ATOM 893 C CA . GLU A 1 109 ? 15.601 -11.995 -16.548 1.00 91.12 109 GLU A CA 1
ATOM 894 C C . GLU A 1 109 ? 15.659 -12.429 -15.079 1.00 91.12 109 GLU A C 1
ATOM 896 O O . GLU A 1 109 ? 15.110 -13.468 -14.716 1.00 91.12 109 GLU A O 1
ATOM 901 N N . SER A 1 110 ? 16.258 -11.616 -14.203 1.00 94.31 110 SER A N 1
ATOM 902 C CA . SER A 1 110 ? 16.327 -11.874 -12.760 1.00 94.31 110 SER A CA 1
ATOM 903 C C . SER A 1 110 ? 14.938 -12.011 -12.131 1.00 94.31 110 SER A C 1
ATOM 905 O O . SER A 1 110 ? 14.701 -12.946 -11.362 1.00 94.31 110 SER A O 1
ATOM 907 N N . TYR A 1 111 ? 13.996 -11.128 -12.474 1.00 95.62 111 TYR A N 1
ATOM 908 C CA . TYR A 1 111 ? 12.623 -11.200 -11.962 1.00 95.62 111 TYR A CA 1
ATOM 909 C C . TYR A 1 111 ? 11.845 -12.385 -12.533 1.00 95.62 111 TYR A C 1
ATOM 911 O O . TYR A 1 111 ? 11.201 -13.109 -11.768 1.00 95.62 111 TYR A O 1
ATOM 919 N N . ILE A 1 112 ? 11.972 -12.654 -13.834 1.00 94.69 112 ILE A N 1
ATOM 920 C CA . ILE A 1 112 ? 11.362 -13.833 -14.467 1.00 94.69 112 ILE A CA 1
ATOM 921 C C . ILE A 1 112 ? 11.873 -15.121 -13.802 1.00 94.69 112 ILE A C 1
ATOM 923 O O . ILE A 1 112 ? 11.077 -15.975 -13.413 1.00 94.69 112 ILE A O 1
ATOM 927 N N . ASN A 1 113 ? 13.185 -15.234 -13.574 1.00 95.81 113 ASN A N 1
ATOM 928 C CA . ASN A 1 113 ? 13.801 -16.389 -12.913 1.00 95.81 113 ASN A CA 1
ATOM 929 C C . ASN A 1 113 ? 13.359 -16.547 -11.448 1.00 95.81 113 ASN A C 1
ATOM 931 O O . ASN A 1 113 ? 13.289 -17.664 -10.938 1.00 95.81 113 ASN A O 1
ATOM 935 N N . LYS A 1 114 ? 13.018 -15.445 -10.770 1.00 96.19 114 LYS A N 1
ATOM 936 C CA . LYS A 1 114 ? 12.414 -15.452 -9.426 1.00 96.19 114 LYS A CA 1
ATOM 937 C C . LYS A 1 114 ? 10.906 -15.751 -9.437 1.00 96.19 114 LYS A C 1
ATOM 939 O O . LYS A 1 114 ? 10.284 -15.728 -8.373 1.00 96.19 114 LYS A O 1
ATOM 944 N N . GLY A 1 115 ? 10.328 -16.028 -10.607 1.00 96.31 115 GLY A N 1
ATOM 945 C CA . GLY A 1 115 ? 8.927 -16.399 -10.791 1.00 96.31 115 GLY A CA 1
ATOM 946 C C . GLY A 1 115 ? 7.962 -15.219 -10.865 1.00 96.31 115 GLY A C 1
ATOM 947 O O . GLY A 1 115 ? 6.776 -15.418 -10.617 1.00 96.31 115 GLY A O 1
ATOM 948 N N . TYR A 1 116 ? 8.444 -14.007 -11.155 1.00 97.56 116 TYR A N 1
ATOM 949 C CA . TYR A 1 116 ? 7.574 -12.843 -11.294 1.00 97.56 116 TYR A CA 1
ATOM 950 C C . TYR A 1 116 ? 6.919 -12.825 -12.675 1.00 97.56 116 TYR A C 1
ATOM 952 O O . TYR A 1 116 ? 7.572 -13.060 -13.693 1.00 97.56 116 TYR A O 1
ATOM 960 N N . GLU A 1 117 ? 5.633 -12.494 -12.711 1.00 97.31 117 GLU A N 1
ATOM 961 C CA . GLU A 1 117 ? 4.948 -12.097 -13.936 1.00 97.31 117 GLU A CA 1
ATOM 962 C C . GLU A 1 117 ? 5.262 -10.620 -14.215 1.00 97.31 117 GLU A C 1
ATOM 964 O O . GLU A 1 117 ? 5.241 -9.802 -13.300 1.00 97.31 117 GLU A O 1
ATOM 969 N N . ILE A 1 118 ? 5.566 -10.263 -15.462 1.00 96.25 118 ILE A N 1
ATOM 970 C CA . ILE A 1 118 ? 5.785 -8.868 -15.872 1.00 96.25 118 ILE A CA 1
ATOM 971 C C . ILE A 1 118 ? 4.656 -8.494 -16.830 1.00 96.25 118 ILE A C 1
ATOM 973 O O . ILE A 1 118 ? 4.470 -9.165 -17.850 1.00 96.25 118 ILE A O 1
ATOM 977 N N . ARG A 1 119 ? 3.868 -7.470 -16.490 1.00 97.06 119 ARG A N 1
ATOM 978 C CA . ARG A 1 119 ? 2.671 -7.061 -17.246 1.00 97.06 119 ARG A CA 1
ATOM 979 C C . ARG A 1 119 ? 2.566 -5.556 -17.353 1.00 97.06 119 ARG A C 1
ATOM 981 O O . ARG A 1 119 ? 2.975 -4.852 -16.439 1.00 97.06 119 ARG A O 1
ATOM 988 N N . ASP A 1 120 ? 1.972 -5.079 -18.439 1.00 95.06 120 ASP A N 1
ATOM 989 C CA . ASP A 1 120 ? 1.598 -3.677 -18.560 1.00 95.06 120 ASP A CA 1
ATOM 990 C C . ASP A 1 120 ? 0.493 -3.303 -17.563 1.00 95.06 120 ASP A C 1
ATOM 992 O O . ASP A 1 120 ? -0.322 -4.129 -17.136 1.00 95.06 120 ASP A O 1
ATOM 996 N N . VAL A 1 121 ? 0.482 -2.026 -17.197 1.00 95.00 121 VAL A N 1
ATOM 997 C CA . VAL A 1 121 ? -0.456 -1.438 -16.243 1.00 95.00 121 VAL A CA 1
ATOM 998 C C . VAL A 1 121 ? -1.924 -1.682 -16.610 1.00 95.00 121 VAL A C 1
ATOM 1000 O O . VAL A 1 121 ? -2.728 -1.988 -15.728 1.00 95.00 121 VAL A O 1
ATOM 1003 N N . TYR A 1 122 ? -2.287 -1.619 -17.894 1.00 93.25 122 TYR A N 1
ATOM 1004 C CA . TYR A 1 122 ? -3.677 -1.750 -18.335 1.00 93.25 122 TYR A CA 1
ATOM 1005 C C . TYR A 1 122 ? -4.182 -3.177 -18.144 1.00 93.25 122 TYR A C 1
ATOM 1007 O O . TYR A 1 122 ? -5.246 -3.382 -17.556 1.00 93.25 122 TYR A O 1
ATOM 1015 N N . HIS A 1 123 ? -3.377 -4.169 -18.532 1.00 95.81 123 HIS A N 1
ATOM 1016 C CA . HIS A 1 123 ? -3.675 -5.573 -18.273 1.00 95.81 123 HIS A CA 1
ATOM 1017 C C . HIS A 1 123 ? -3.891 -5.840 -16.779 1.00 95.81 123 HIS A C 1
ATOM 1019 O O . HIS A 1 123 ? -4.794 -6.593 -16.402 1.00 95.81 123 HIS A O 1
ATOM 1025 N N . VAL A 1 124 ? -3.066 -5.237 -15.921 1.00 96.12 124 VAL A N 1
ATOM 1026 C CA . VAL A 1 124 ? -3.159 -5.423 -14.469 1.00 96.12 124 VAL A CA 1
ATOM 1027 C C . VAL A 1 124 ? -4.418 -4.772 -13.910 1.00 96.12 124 VAL A C 1
ATOM 1029 O O . VAL A 1 124 ? -5.102 -5.420 -13.125 1.00 96.12 124 VAL A O 1
ATOM 1032 N N . PHE A 1 125 ? -4.784 -3.561 -14.338 1.00 91.94 125 PHE A N 1
ATOM 1033 C CA . PHE A 1 125 ? -6.041 -2.931 -13.919 1.00 91.94 125 PHE A CA 1
ATOM 1034 C C . PHE A 1 125 ? -7.269 -3.759 -14.315 1.00 91.94 125 PHE A C 1
ATOM 1036 O O . PHE A 1 125 ? -8.151 -3.983 -13.484 1.00 91.94 125 PHE A O 1
ATOM 1043 N N . GLU A 1 126 ? -7.312 -4.269 -15.547 1.00 93.88 126 GLU A N 1
ATOM 1044 C CA . GLU A 1 126 ? -8.417 -5.110 -16.027 1.00 93.88 126 GLU A CA 1
ATOM 1045 C C . GLU A 1 126 ? -8.521 -6.442 -15.270 1.00 93.88 126 GLU A C 1
ATOM 1047 O O . GLU A 1 126 ? -9.612 -6.989 -15.108 1.00 93.88 126 GLU A O 1
ATOM 1052 N N . ASN A 1 127 ? -7.391 -6.961 -14.784 1.00 94.19 127 ASN A N 1
ATOM 1053 C CA . ASN A 1 127 ? -7.291 -8.289 -14.183 1.00 94.19 127 ASN A CA 1
ATOM 1054 C C . ASN A 1 127 ? -6.816 -8.248 -12.725 1.00 94.19 127 ASN A C 1
ATOM 1056 O O . ASN A 1 127 ? -6.282 -9.242 -12.231 1.00 94.19 127 ASN A O 1
ATOM 1060 N N . VAL A 1 128 ? -7.024 -7.133 -12.014 1.00 90.81 128 VAL A N 1
ATOM 1061 C CA . VAL A 1 128 ? -6.418 -6.889 -10.689 1.00 90.81 128 VAL A CA 1
ATOM 1062 C C . VAL A 1 128 ? -6.733 -8.001 -9.690 1.00 90.81 128 VAL A C 1
ATOM 1064 O O . VAL A 1 128 ? -5.873 -8.408 -8.915 1.00 90.81 128 VAL A O 1
ATOM 1067 N N . VAL A 1 129 ? -7.935 -8.579 -9.779 1.00 89.56 129 VAL A N 1
ATOM 1068 C CA . VAL A 1 129 ? -8.405 -9.683 -8.928 1.00 89.56 129 VAL A CA 1
ATOM 1069 C C . VAL A 1 129 ? -7.484 -10.909 -8.998 1.00 89.56 129 VAL A C 1
ATOM 1071 O O . VAL A 1 129 ? -7.299 -11.578 -7.985 1.00 89.56 129 VAL A O 1
ATOM 1074 N N . LYS A 1 130 ? -6.860 -11.185 -10.155 1.00 91.81 130 LYS A N 1
ATOM 1075 C CA . LYS A 1 130 ? -5.901 -12.293 -10.332 1.00 91.81 130 LYS A CA 1
ATOM 1076 C C . LYS A 1 130 ? -4.644 -12.104 -9.478 1.00 91.81 130 LYS A C 1
ATOM 1078 O O . LYS A 1 130 ? -4.031 -13.086 -9.071 1.00 91.81 130 LYS A O 1
ATOM 1083 N N . TYR A 1 131 ? -4.265 -10.854 -9.236 1.00 92.75 131 TYR A N 1
ATOM 1084 C CA . TYR A 1 131 ? -2.995 -10.486 -8.622 1.00 92.75 131 TYR A CA 1
ATOM 1085 C C . TYR A 1 131 ? -3.120 -10.126 -7.141 1.00 92.75 131 TYR A C 1
ATOM 1087 O O . TYR A 1 131 ? -2.100 -9.919 -6.489 1.00 92.75 131 TYR A O 1
ATOM 1095 N N . ILE A 1 132 ? -4.337 -10.077 -6.588 1.00 89.69 132 ILE A N 1
ATOM 1096 C CA . ILE A 1 132 ? -4.552 -9.839 -5.157 1.00 89.69 132 ILE A CA 1
ATOM 1097 C C . ILE A 1 132 ? -3.838 -10.937 -4.347 1.00 89.69 132 ILE A C 1
ATOM 1099 O O . ILE A 1 132 ? -4.183 -12.117 -4.499 1.00 89.69 132 ILE A O 1
ATOM 1103 N N . PRO A 1 133 ? -2.896 -10.578 -3.451 1.00 86.00 133 PRO A N 1
ATOM 1104 C CA . PRO A 1 133 ? -2.212 -11.544 -2.602 1.00 86.00 133 PRO A CA 1
ATOM 1105 C C . PRO A 1 133 ? -3.187 -12.380 -1.770 1.00 86.00 133 PRO A C 1
ATOM 1107 O O . PRO A 1 133 ? -4.034 -11.850 -1.046 1.00 86.00 133 PRO A O 1
ATOM 1110 N N . GLN A 1 134 ? -3.043 -13.703 -1.843 1.00 81.69 134 GLN A N 1
ATOM 1111 C CA . GLN A 1 134 ? -3.782 -14.638 -0.998 1.00 81.69 134 GLN A CA 1
ATOM 1112 C C . GLN A 1 134 ? -2.950 -14.941 0.245 1.00 81.69 134 GLN A C 1
ATOM 1114 O O . GLN A 1 134 ? -2.092 -15.822 0.238 1.00 81.69 134 GLN A O 1
ATOM 1119 N N . GLU A 1 135 ? -3.178 -14.177 1.309 1.00 77.38 135 GLU A N 1
ATOM 1120 C CA . GLU A 1 135 ? -2.358 -14.235 2.519 1.00 77.38 135 GLU A CA 1
ATOM 1121 C C . GLU A 1 135 ? -3.164 -14.637 3.751 1.00 77.38 135 GLU A C 1
ATOM 1123 O O . GLU A 1 135 ? -4.331 -14.263 3.912 1.00 77.38 135 GLU A O 1
ATOM 1128 N N . ASN A 1 136 ? -2.507 -15.366 4.658 1.00 81.38 136 ASN A N 1
ATOM 1129 C CA . ASN A 1 136 ? -2.999 -15.513 6.019 1.00 81.38 136 ASN A CA 1
ATOM 1130 C C . ASN A 1 136 ? -2.640 -14.248 6.812 1.00 81.38 136 ASN A C 1
ATOM 1132 O O . ASN A 1 136 ? -1.471 -14.007 7.105 1.00 81.38 136 ASN A O 1
ATOM 1136 N N . LEU A 1 137 ? -3.655 -13.462 7.171 1.00 87.12 137 LEU A N 1
ATOM 1137 C CA . LEU A 1 137 ? -3.488 -12.202 7.899 1.00 87.12 137 LEU A CA 1
ATOM 1138 C C . LEU A 1 137 ? -3.368 -12.388 9.420 1.00 87.12 137 LEU A C 1
ATOM 1140 O O . LEU A 1 137 ? -3.280 -11.400 10.145 1.00 87.12 137 LEU A O 1
ATOM 1144 N N . ASP A 1 138 ? -3.350 -13.626 9.925 1.00 86.75 138 ASP A N 1
ATOM 1145 C CA . ASP A 1 138 ? -3.196 -13.893 11.358 1.00 86.75 138 ASP A CA 1
ATOM 1146 C C . ASP A 1 138 ? -1.866 -13.388 11.921 1.00 86.75 138 ASP A C 1
ATOM 1148 O O . ASP A 1 138 ? -1.792 -13.003 13.088 1.00 86.75 138 ASP A O 1
ATOM 1152 N N . THR A 1 139 ? -0.823 -13.357 11.090 1.00 88.06 139 THR A N 1
ATOM 1153 C CA . THR A 1 139 ? 0.500 -12.826 11.446 1.00 88.06 139 THR A CA 1
ATOM 1154 C C . THR A 1 139 ? 0.496 -11.313 11.659 1.00 88.06 139 THR A C 1
ATOM 1156 O O . THR A 1 139 ? 1.418 -10.789 12.279 1.00 88.06 139 THR A O 1
ATOM 1159 N N . LEU A 1 140 ? -0.540 -10.614 11.181 1.00 92.12 140 LEU A N 1
ATOM 1160 C CA . LEU A 1 140 ? -0.714 -9.169 11.342 1.00 92.12 140 LEU A CA 1
ATOM 1161 C C . LEU A 1 140 ? -1.510 -8.801 12.600 1.00 92.12 140 LEU A C 1
ATOM 1163 O O . LEU A 1 140 ? -1.688 -7.618 12.888 1.00 92.12 140 LEU A O 1
ATOM 1167 N N . ASN A 1 141 ? -1.998 -9.790 13.357 1.00 94.19 141 ASN A N 1
ATOM 1168 C CA . ASN A 1 141 ? -2.667 -9.527 14.625 1.00 94.19 141 ASN A CA 1
ATOM 1169 C C . ASN A 1 141 ? -1.667 -8.921 15.619 1.00 94.19 141 ASN A C 1
ATOM 1171 O O . ASN A 1 141 ? -0.716 -9.581 16.037 1.00 94.19 141 ASN A O 1
ATOM 1175 N N . ILE A 1 142 ? -1.912 -7.681 16.038 1.00 96.19 142 ILE A N 1
ATOM 1176 C CA . ILE A 1 142 ? -1.144 -7.026 17.107 1.00 96.19 142 ILE A CA 1
ATOM 1177 C C . ILE A 1 142 ? -1.655 -7.413 18.500 1.00 96.19 142 ILE A C 1
ATOM 1179 O O . ILE A 1 142 ? -0.924 -7.307 19.480 1.00 96.19 142 ILE A O 1
ATOM 1183 N N . LEU A 1 143 ? -2.892 -7.911 18.576 1.00 96.44 143 LEU A N 1
ATOM 1184 C CA . LEU A 1 143 ? -3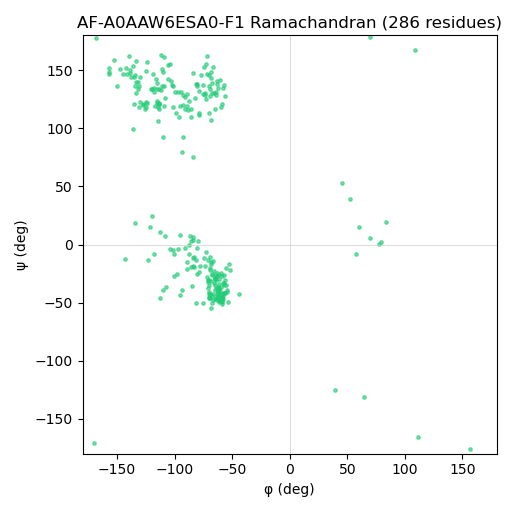.473 -8.548 19.752 1.00 96.44 143 LEU A CA 1
ATOM 1185 C C . LEU A 1 143 ? -4.492 -9.601 19.301 1.00 96.44 143 LEU A C 1
ATOM 1187 O O . LEU A 1 143 ? -5.310 -9.348 18.414 1.00 96.44 143 LEU A O 1
ATOM 1191 N N . LYS A 1 144 ? -4.454 -10.774 19.935 1.00 96.81 144 LYS A N 1
ATOM 1192 C CA . LYS A 1 144 ? -5.496 -11.803 19.857 1.00 96.81 144 LYS A CA 1
ATOM 1193 C C . LYS A 1 144 ? -5.839 -12.231 21.276 1.00 96.81 144 LYS A C 1
ATOM 1195 O O . LYS A 1 144 ? -4.966 -12.718 21.991 1.00 96.81 144 LYS A O 1
ATOM 1200 N N . ILE A 1 145 ? -7.087 -12.033 21.686 1.00 97.69 145 ILE A N 1
ATOM 1201 C CA . ILE A 1 145 ? -7.517 -12.227 23.074 1.00 97.69 145 ILE A CA 1
ATOM 1202 C C . ILE A 1 145 ? -8.944 -12.771 23.134 1.00 97.69 145 ILE A C 1
ATOM 1204 O O . ILE A 1 145 ? -9.758 -12.457 22.273 1.00 97.69 145 ILE A O 1
ATOM 1208 N N . GLU A 1 146 ? -9.249 -13.601 24.131 1.00 97.62 146 GLU A N 1
ATOM 1209 C CA . GLU A 1 146 ? -10.628 -14.027 24.406 1.00 97.62 146 GLU A CA 1
ATOM 1210 C C . GLU A 1 146 ? -11.503 -12.798 24.674 1.00 97.62 146 GLU A C 1
ATOM 1212 O O . GLU A 1 146 ? -11.113 -11.901 25.430 1.00 97.62 146 GLU A O 1
ATOM 1217 N N . LYS A 1 147 ? -12.689 -12.754 24.064 1.00 96.44 147 LYS A N 1
ATOM 1218 C CA . LYS A 1 147 ? -13.598 -11.605 24.133 1.00 96.44 147 LYS A CA 1
ATOM 1219 C C . LYS A 1 147 ? -13.918 -11.205 25.570 1.00 96.44 147 LYS A C 1
ATOM 1221 O O . LYS A 1 147 ? -13.937 -10.020 25.888 1.00 96.44 147 LYS A O 1
ATOM 1226 N N . GLU A 1 148 ? -14.128 -12.173 26.456 1.00 96.06 148 GLU A N 1
ATOM 1227 C CA . GLU A 1 148 ? -14.433 -11.921 27.864 1.00 96.06 148 GLU A CA 1
ATOM 1228 C C . GLU A 1 148 ? -13.297 -11.226 28.629 1.00 96.06 148 GLU A C 1
ATOM 1230 O O . GLU A 1 148 ? -13.581 -10.501 29.588 1.00 96.06 148 GLU A O 1
ATOM 1235 N N . LYS A 1 149 ? -12.040 -11.392 28.193 1.00 97.56 149 LYS A N 1
ATOM 1236 C CA . LYS A 1 149 ? -10.833 -10.833 28.827 1.00 97.56 149 LYS A CA 1
ATOM 1237 C C . LYS A 1 149 ? -10.488 -9.422 28.349 1.00 97.56 149 LYS A C 1
ATOM 1239 O O . LYS A 1 149 ? -9.518 -8.847 28.829 1.00 97.56 149 LYS A O 1
ATOM 1244 N N . PHE A 1 150 ? -11.266 -8.849 27.434 1.00 98.25 150 PHE A N 1
ATOM 1245 C CA . PHE A 1 150 ? -11.069 -7.484 26.951 1.00 98.25 150 PHE A CA 1
ATOM 1246 C C . PHE A 1 150 ? -12.254 -6.592 27.340 1.00 98.25 150 PHE A C 1
ATOM 1248 O O . PHE A 1 150 ? -13.415 -7.006 27.291 1.00 98.25 150 PHE A O 1
ATOM 1255 N N . ASP A 1 151 ? -11.973 -5.364 27.762 1.00 98.06 151 ASP A N 1
ATOM 1256 C CA . ASP A 1 151 ? -12.974 -4.351 28.097 1.00 98.06 151 ASP A CA 1
ATOM 1257 C C . ASP A 1 151 ? -13.265 -3.458 26.879 1.00 98.06 151 ASP A C 1
ATOM 1259 O O . ASP A 1 151 ? -12.736 -2.355 26.733 1.00 98.06 151 ASP A O 1
ATOM 1263 N N . MET A 1 152 ? -14.090 -3.982 25.963 1.00 97.00 152 MET A N 1
ATOM 1264 C CA . MET A 1 152 ? -14.436 -3.307 24.705 1.00 97.00 152 MET A CA 1
ATOM 1265 C C . MET A 1 152 ? -15.175 -1.982 24.930 1.00 97.00 152 MET A C 1
ATOM 1267 O O . MET A 1 152 ? -14.921 -1.013 24.215 1.00 97.00 152 MET A O 1
ATOM 1271 N N . ASP A 1 153 ? -16.062 -1.927 25.925 1.00 97.12 153 ASP A N 1
ATOM 1272 C CA . ASP A 1 153 ? -16.860 -0.734 26.209 1.00 97.12 153 ASP A CA 1
ATOM 1273 C C . ASP A 1 153 ? -15.957 0.405 26.689 1.00 97.12 153 ASP A C 1
ATOM 1275 O O . ASP A 1 153 ? -15.995 1.504 26.128 1.00 97.12 153 ASP A O 1
ATOM 1279 N N . LYS A 1 154 ? -15.057 0.120 27.642 1.00 98.06 154 LYS A N 1
ATOM 1280 C CA . LYS A 1 154 ? -14.084 1.104 28.130 1.00 98.06 154 LYS A CA 1
ATOM 1281 C C . LYS A 1 154 ? -13.103 1.539 27.043 1.00 98.06 154 LYS A C 1
ATOM 1283 O O . LYS A 1 154 ? -12.740 2.715 26.996 1.00 98.06 154 LYS A O 1
ATOM 1288 N N . PHE A 1 155 ? -12.675 0.625 26.170 1.00 98.38 155 PHE A N 1
ATOM 1289 C CA . PHE A 1 155 ? -11.811 0.943 25.030 1.00 98.38 155 PHE A CA 1
ATOM 1290 C C . PHE A 1 155 ? -12.474 1.943 24.072 1.00 98.38 155 PHE A C 1
ATOM 1292 O O . PHE A 1 155 ? -11.876 2.968 23.731 1.00 98.38 155 PHE A O 1
ATOM 1299 N N . ILE A 1 156 ? -13.728 1.690 23.685 1.00 98.00 156 ILE A N 1
ATOM 1300 C CA . ILE A 1 156 ? -14.493 2.576 22.800 1.00 98.00 156 ILE A CA 1
ATOM 1301 C C . ILE A 1 156 ? -14.756 3.925 23.479 1.00 98.00 156 ILE A C 1
ATOM 1303 O O . ILE A 1 156 ? -14.536 4.965 22.862 1.00 98.00 156 ILE A O 1
ATOM 1307 N N . GLU A 1 157 ? -15.195 3.926 24.741 1.00 98.00 157 GLU A N 1
ATOM 1308 C CA . GLU A 1 157 ? -15.470 5.154 25.498 1.00 98.00 157 GLU A CA 1
ATOM 1309 C C . GLU A 1 157 ? -14.213 6.018 25.648 1.00 98.00 157 GLU A C 1
ATOM 1311 O O . GLU A 1 157 ? -14.240 7.216 25.372 1.00 98.00 157 GLU A O 1
ATOM 1316 N N . THR A 1 158 ? -13.085 5.404 26.012 1.00 98.06 158 THR A N 1
ATOM 1317 C CA . THR A 1 158 ? -11.804 6.111 26.144 1.00 98.06 158 THR A CA 1
ATOM 1318 C C . THR A 1 158 ? -11.362 6.699 24.809 1.00 98.06 158 THR A C 1
ATOM 1320 O O . THR A 1 158 ? -10.926 7.845 24.764 1.00 98.06 158 THR A O 1
ATOM 1323 N N . THR A 1 159 ? -11.521 5.953 23.714 1.00 97.81 159 THR A N 1
ATOM 1324 C CA . THR A 1 159 ? -11.187 6.440 22.368 1.00 97.81 159 THR A CA 1
ATOM 1325 C C . THR A 1 159 ? -12.045 7.647 21.982 1.00 97.81 159 THR A C 1
ATOM 1327 O O . THR A 1 159 ? -11.503 8.648 21.526 1.00 97.81 159 THR A O 1
ATOM 1330 N N . LYS A 1 160 ? -13.363 7.598 22.228 1.00 97.56 160 LYS A N 1
ATOM 1331 C CA . LYS A 1 160 ? -14.278 8.727 21.979 1.00 97.56 160 LYS A CA 1
ATOM 1332 C C . LYS A 1 160 ? -13.881 9.972 22.755 1.00 97.56 160 LYS A C 1
ATOM 1334 O O . LYS A 1 160 ? -13.787 11.038 22.168 1.00 97.56 160 LYS A O 1
ATOM 1339 N N . ASN A 1 161 ? -13.641 9.822 24.054 1.00 96.81 161 ASN A N 1
ATOM 1340 C CA . ASN A 1 161 ? -13.320 10.942 24.935 1.00 96.81 161 ASN A CA 1
ATOM 1341 C C . ASN A 1 161 ? -11.954 11.564 24.627 1.00 96.81 161 ASN A C 1
ATOM 1343 O O . ASN A 1 161 ? -11.723 12.718 24.957 1.00 96.81 161 ASN A O 1
ATOM 1347 N N . ASN A 1 162 ? -11.027 10.794 24.054 1.00 96.62 162 ASN A N 1
ATOM 1348 C CA . ASN A 1 162 ? -9.683 11.280 23.753 1.00 96.62 162 ASN A CA 1
ATOM 1349 C C . ASN A 1 162 ? -9.575 11.923 22.361 1.00 96.62 162 ASN A C 1
ATOM 1351 O O . ASN A 1 162 ? -8.579 12.591 22.102 1.00 96.62 162 ASN A O 1
ATOM 1355 N N . LEU A 1 163 ? -10.564 11.711 21.487 1.00 95.12 163 LEU A N 1
ATOM 1356 C CA . LEU A 1 163 ? -10.607 12.223 20.112 1.00 95.12 163 LEU A CA 1
ATOM 1357 C C . LEU A 1 163 ? -11.844 13.099 19.847 1.00 95.12 163 LEU A C 1
ATOM 1359 O O . LEU A 1 163 ? -12.171 13.353 18.691 1.00 95.12 163 LEU A O 1
ATOM 1363 N N . ASP A 1 164 ? -12.544 13.551 20.887 1.00 91.75 164 ASP A N 1
ATOM 1364 C CA . ASP A 1 164 ? -13.808 14.295 20.799 1.00 91.75 164 ASP A CA 1
ATOM 1365 C C . ASP A 1 164 ? -13.682 15.632 20.053 1.00 91.75 164 ASP A C 1
ATOM 1367 O O . ASP A 1 164 ? -14.597 16.030 19.331 1.00 91.75 164 ASP A O 1
ATOM 1371 N N . GLU A 1 165 ? -12.533 16.294 20.177 1.00 86.56 165 GLU A N 1
ATOM 1372 C CA . GLU A 1 165 ? -12.208 17.521 19.444 1.00 86.56 165 GLU A CA 1
ATOM 1373 C C . GLU A 1 165 ? -11.889 17.276 17.958 1.00 86.56 165 GLU A C 1
ATOM 1375 O O . GLU A 1 165 ? -11.956 18.213 17.164 1.00 86.56 165 GLU A O 1
ATOM 1380 N N . ALA A 1 166 ? -11.560 16.037 17.573 1.00 89.06 166 ALA A N 1
ATOM 1381 C CA . ALA A 1 166 ? -11.087 15.696 16.230 1.00 89.06 166 ALA A CA 1
ATOM 1382 C C . ALA A 1 166 ? -12.114 14.927 15.389 1.00 89.06 166 ALA A C 1
ATOM 1384 O O . ALA A 1 166 ? -12.204 15.121 14.177 1.00 89.06 166 ALA A O 1
ATOM 1385 N N . ILE A 1 167 ? -12.891 14.039 16.014 1.00 90.38 167 ILE A N 1
ATOM 1386 C CA . ILE A 1 167 ? -13.779 13.098 15.326 1.00 90.38 167 ILE A CA 1
ATOM 1387 C C . ILE A 1 167 ? -15.140 13.086 16.013 1.00 90.38 167 ILE A C 1
ATOM 1389 O O . ILE A 1 167 ? -15.247 12.978 17.234 1.00 90.38 167 ILE A O 1
ATOM 1393 N N . ASN A 1 168 ? -16.213 13.102 15.218 1.00 90.62 168 ASN A N 1
ATOM 1394 C CA . ASN A 1 168 ? -17.550 12.868 15.754 1.00 90.62 168 ASN A CA 1
ATOM 1395 C C . ASN A 1 168 ? -17.616 11.475 16.411 1.00 90.62 168 ASN A C 1
ATOM 1397 O O . ASN A 1 168 ? -17.492 10.454 15.737 1.00 90.62 168 ASN A O 1
ATOM 1401 N N . SER A 1 169 ? -17.887 11.442 17.717 1.00 91.38 169 SER A N 1
ATOM 1402 C CA . SER A 1 169 ? -17.994 10.219 18.524 1.00 91.38 169 SER A CA 1
ATOM 1403 C C . SER A 1 169 ? -19.008 9.180 18.012 1.00 91.38 169 SER A C 1
ATOM 1405 O O . SER A 1 169 ? -18.903 8.001 18.358 1.00 91.38 169 SER A O 1
ATOM 1407 N N . GLU A 1 170 ? -19.981 9.580 17.186 1.00 90.62 170 GLU A N 1
ATOM 1408 C CA . GLU A 1 170 ? -20.926 8.676 16.510 1.00 90.62 170 GLU A CA 1
ATOM 1409 C C . GLU A 1 170 ? -20.255 7.813 15.432 1.00 90.62 170 GLU A C 1
ATOM 1411 O O . GLU A 1 170 ? -20.777 6.762 15.065 1.00 90.62 170 GLU A O 1
ATOM 1416 N N . LEU A 1 171 ? -19.084 8.228 14.944 1.00 90.50 171 LEU A N 1
ATOM 1417 C CA . LEU A 1 171 ? -18.267 7.488 13.983 1.00 90.50 171 LEU A CA 1
ATOM 1418 C C . LEU A 1 171 ? -17.329 6.480 14.664 1.00 90.50 171 LEU A C 1
ATOM 1420 O O . LEU A 1 171 ? -16.483 5.890 14.004 1.00 90.50 171 LEU A O 1
ATOM 1424 N N . ILE A 1 172 ? -17.461 6.272 15.977 1.00 95.38 172 ILE A N 1
ATOM 1425 C CA . ILE A 1 172 ? -16.629 5.347 16.747 1.00 95.38 172 ILE A CA 1
ATOM 1426 C C . ILE A 1 172 ? -17.551 4.392 17.530 1.00 95.38 172 ILE A C 1
ATOM 1428 O O . ILE A 1 172 ? -18.340 4.846 18.358 1.00 95.38 172 ILE A O 1
ATOM 1432 N N . PRO A 1 173 ? -17.480 3.064 17.338 1.00 96.50 173 PRO A N 1
ATOM 1433 C CA . PRO A 1 173 ? -16.846 2.367 16.220 1.00 96.50 173 PRO A CA 1
ATOM 1434 C C . PRO A 1 173 ? -17.654 2.512 14.918 1.00 96.50 173 PRO A C 1
ATOM 1436 O O . PRO A 1 173 ? -18.860 2.758 14.943 1.00 96.50 173 PRO A O 1
ATOM 1439 N N . VAL A 1 174 ? -17.013 2.240 13.781 1.00 96.31 174 VAL A N 1
ATOM 1440 C CA . VAL A 1 174 ? -17.695 2.023 12.497 1.00 96.31 174 VAL A CA 1
ATOM 1441 C C . VAL A 1 174 ? -17.914 0.526 12.294 1.00 96.31 174 VAL A C 1
ATOM 1443 O O . VAL A 1 174 ? -16.977 -0.257 12.435 1.00 96.31 174 VAL A O 1
ATOM 1446 N N . ASN A 1 175 ? -19.131 0.112 11.939 1.00 97.31 175 ASN A N 1
ATOM 1447 C CA . ASN A 1 175 ? -19.407 -1.278 11.566 1.00 97.31 175 ASN A CA 1
ATOM 1448 C C . ASN A 1 175 ? -18.881 -1.580 10.161 1.00 97.31 175 ASN A C 1
ATOM 1450 O O . ASN A 1 175 ? -19.069 -0.784 9.234 1.00 97.31 175 ASN A O 1
ATOM 1454 N N . MET A 1 176 ? -18.262 -2.750 9.999 1.00 97.44 176 MET A N 1
ATOM 1455 C CA . MET A 1 176 ? -17.510 -3.100 8.800 1.00 97.44 176 MET A CA 1
ATOM 1456 C C . MET A 1 176 ? -17.901 -4.481 8.265 1.00 97.44 176 MET A C 1
ATOM 1458 O O . MET A 1 176 ? -17.995 -5.458 8.994 1.00 97.44 176 MET A O 1
ATOM 1462 N N . GLU A 1 177 ? -18.077 -4.591 6.955 1.00 95.94 177 GLU A N 1
ATOM 1463 C CA . GLU A 1 177 ? -18.322 -5.846 6.251 1.00 95.94 177 GLU A CA 1
ATOM 1464 C C . GLU A 1 177 ? -17.070 -6.219 5.459 1.00 95.94 177 GLU A C 1
ATOM 1466 O O . GLU A 1 177 ? -16.544 -5.422 4.679 1.00 95.94 177 GLU A O 1
ATOM 1471 N N . LYS A 1 178 ? -16.564 -7.433 5.676 1.00 93.25 178 LYS A N 1
ATOM 1472 C CA . LYS A 1 178 ? -15.384 -7.932 4.970 1.00 93.25 178 LYS A CA 1
ATOM 1473 C C . LYS A 1 178 ? -15.655 -8.010 3.470 1.00 93.25 178 LYS A C 1
ATOM 1475 O O . LYS A 1 178 ? -16.701 -8.500 3.046 1.00 93.25 178 LYS A O 1
ATOM 1480 N N . SER A 1 179 ? -14.710 -7.539 2.664 1.00 89.94 179 SER A N 1
ATOM 1481 C CA . SER A 1 179 ? -14.808 -7.615 1.210 1.00 89.94 179 SER A CA 1
ATOM 1482 C C . SER A 1 179 ? -14.725 -9.062 0.730 1.00 89.94 179 SER A C 1
ATOM 1484 O O . SER A 1 179 ? -13.875 -9.832 1.170 1.00 89.94 179 SER A O 1
ATOM 1486 N N . ASN A 1 180 ? -15.552 -9.405 -0.256 1.00 88.12 180 ASN A N 1
ATOM 1487 C CA . ASN A 1 180 ? -15.472 -10.694 -0.947 1.00 88.12 180 ASN A CA 1
ATOM 1488 C C . ASN A 1 180 ? -14.285 -10.775 -1.925 1.00 88.12 180 ASN A C 1
ATOM 1490 O O . ASN A 1 180 ? -13.987 -11.854 -2.427 1.00 88.12 180 ASN A O 1
ATOM 1494 N N . LEU A 1 181 ? -13.630 -9.646 -2.228 1.00 85.31 181 LEU A N 1
ATOM 1495 C CA . LEU A 1 181 ? -12.490 -9.596 -3.152 1.00 85.31 181 LEU A CA 1
ATOM 1496 C C . LEU A 1 181 ? -11.166 -9.932 -2.464 1.00 85.31 181 LEU A C 1
ATOM 1498 O O . LEU A 1 181 ? -10.282 -10.521 -3.078 1.00 85.31 181 LEU A O 1
ATOM 1502 N N . THR A 1 182 ? -11.001 -9.517 -1.208 1.00 86.25 182 THR A N 1
ATOM 1503 C CA . THR A 1 182 ? -9.754 -9.695 -0.463 1.00 86.25 182 THR A CA 1
ATOM 1504 C C . THR A 1 182 ? -9.995 -9.658 1.035 1.00 86.25 182 THR A C 1
ATOM 1506 O O . THR A 1 182 ? -10.811 -8.886 1.534 1.00 86.25 182 THR A O 1
ATOM 1509 N N . ASN A 1 183 ? -9.199 -10.435 1.767 1.00 86.94 183 ASN A N 1
ATOM 1510 C CA . ASN A 1 183 ? -9.226 -10.455 3.224 1.00 86.94 183 ASN A CA 1
ATOM 1511 C C . ASN A 1 183 ? -8.697 -9.164 3.866 1.00 86.94 183 ASN A C 1
ATOM 1513 O O . ASN A 1 183 ? -8.838 -9.014 5.075 1.00 86.94 183 ASN A O 1
ATOM 1517 N N . ARG A 1 184 ? -8.083 -8.262 3.088 1.00 89.25 184 ARG A N 1
ATOM 1518 C CA . ARG A 1 184 ? -7.489 -7.007 3.576 1.00 89.25 184 ARG A CA 1
ATOM 1519 C C . ARG A 1 184 ? -8.452 -5.826 3.609 1.00 89.25 184 ARG A C 1
ATOM 1521 O O . ARG A 1 184 ? -8.169 -4.862 4.312 1.00 89.25 184 ARG A O 1
ATOM 1528 N N . LEU A 1 185 ? -9.541 -5.880 2.842 1.00 91.25 185 LEU A N 1
ATOM 1529 C CA . LEU A 1 185 ? -10.452 -4.754 2.653 1.00 91.25 185 LEU A CA 1
ATOM 1530 C C . LEU A 1 185 ? -11.774 -4.999 3.361 1.00 91.25 185 LEU A C 1
ATOM 1532 O O . LEU A 1 185 ? -12.362 -6.074 3.264 1.00 91.25 185 LEU A O 1
ATOM 1536 N N . PHE A 1 186 ? -12.255 -3.962 4.029 1.00 94.69 186 PHE A N 1
ATOM 1537 C CA . PHE A 1 186 ? -13.517 -3.958 4.745 1.00 94.69 186 PHE A CA 1
ATOM 1538 C C . PHE A 1 186 ? -14.292 -2.706 4.365 1.00 94.69 186 PHE A C 1
ATOM 1540 O O . PHE A 1 186 ? -13.731 -1.616 4.330 1.00 94.69 186 PHE A O 1
ATOM 1547 N N . LEU A 1 187 ? -15.573 -2.860 4.065 1.00 95.31 187 LEU A N 1
ATOM 1548 C CA . LEU A 1 187 ? -16.463 -1.786 3.646 1.00 95.31 187 LEU A CA 1
ATOM 1549 C C . LEU A 1 187 ? -17.341 -1.380 4.822 1.00 95.31 187 LEU A C 1
ATOM 1551 O O . LEU A 1 187 ? -17.885 -2.240 5.513 1.00 95.31 187 LEU A O 1
ATOM 1555 N N . LYS A 1 188 ? -17.531 -0.080 5.030 1.00 95.88 188 LYS A N 1
ATOM 1556 C CA . LYS A 1 188 ? -18.508 0.397 6.006 1.00 95.88 188 LYS A CA 1
ATOM 1557 C C . LYS A 1 188 ? -19.891 -0.151 5.677 1.00 95.88 188 LYS A C 1
ATOM 1559 O O . LYS A 1 188 ? -20.339 -0.109 4.532 1.00 95.88 188 LYS A O 1
ATOM 1564 N N . THR A 1 189 ? -20.597 -0.590 6.709 1.00 95.19 189 THR A N 1
ATOM 1565 C CA . THR A 1 189 ? -21.962 -1.097 6.598 1.00 95.19 189 THR A CA 1
ATOM 1566 C C . THR A 1 189 ? -22.830 -0.551 7.724 1.00 95.19 189 THR A C 1
ATOM 1568 O O . THR A 1 189 ? -22.345 -0.204 8.798 1.00 95.19 189 THR A O 1
ATOM 1571 N N . SER A 1 190 ? -24.137 -0.461 7.488 1.00 92.75 190 SER A N 1
ATOM 1572 C CA . SER A 1 190 ? -25.109 -0.147 8.541 1.00 92.75 190 SER A CA 1
ATOM 1573 C C . SER A 1 190 ? -25.530 -1.384 9.337 1.00 92.75 190 SER A C 1
ATOM 1575 O O . SER A 1 190 ? -26.211 -1.256 10.351 1.00 92.75 190 SER A O 1
ATOM 1577 N N . LYS A 1 191 ? -25.181 -2.586 8.862 1.00 93.75 191 LYS A N 1
ATOM 1578 C CA . LYS A 1 191 ? -25.486 -3.846 9.546 1.00 93.75 191 LYS A CA 1
ATOM 1579 C C . LYS A 1 191 ? -24.614 -3.978 10.792 1.00 93.75 191 LYS A C 1
ATOM 1581 O O . LYS A 1 191 ? -23.460 -3.557 10.792 1.00 93.75 191 LYS A O 1
ATOM 1586 N N . ASP A 1 192 ? -25.149 -4.607 11.829 1.00 91.31 192 ASP A N 1
ATOM 1587 C CA . ASP A 1 192 ? -24.308 -5.080 12.924 1.00 91.31 192 ASP A CA 1
ATOM 1588 C C . ASP A 1 192 ? -23.532 -6.313 12.449 1.00 91.31 192 ASP A C 1
ATOM 1590 O O . ASP A 1 192 ? -24.100 -7.230 11.851 1.00 91.31 192 ASP A O 1
ATOM 1594 N N . THR A 1 193 ? -22.218 -6.288 12.631 1.00 94.50 193 THR A N 1
ATOM 1595 C CA . THR A 1 193 ? -21.285 -7.286 12.096 1.00 94.50 193 THR A CA 1
ATOM 1596 C C . THR A 1 193 ? -20.228 -7.604 13.144 1.00 94.50 193 THR A C 1
ATOM 1598 O O . THR A 1 193 ? -20.014 -6.841 14.086 1.00 94.50 193 THR A O 1
ATOM 1601 N N . SER A 1 194 ? -19.540 -8.732 12.977 1.00 93.69 194 SER A N 1
ATOM 1602 C CA . SER A 1 194 ? -18.434 -9.114 13.857 1.00 93.69 194 SER A CA 1
ATOM 1603 C C . SER A 1 194 ? -17.167 -8.280 13.643 1.00 93.69 194 SER A C 1
ATOM 1605 O O . SER A 1 194 ? -16.220 -8.438 14.410 1.00 93.69 194 SER A O 1
ATOM 1607 N N . ALA A 1 195 ? -17.130 -7.413 12.625 1.00 97.25 195 ALA A N 1
ATOM 1608 C CA . ALA A 1 195 ? -15.981 -6.582 12.308 1.00 97.25 195 ALA A CA 1
ATOM 1609 C C . ALA A 1 195 ? -16.286 -5.095 12.526 1.00 97.25 195 ALA A C 1
ATOM 1611 O O . ALA A 1 195 ? -17.317 -4.569 12.102 1.00 97.25 195 ALA A O 1
ATOM 1612 N N . LYS A 1 196 ? -15.365 -4.400 13.190 1.00 97.62 196 LYS A N 1
ATOM 1613 C CA . LYS A 1 196 ? -15.477 -2.977 13.510 1.00 97.62 196 LYS A CA 1
ATOM 1614 C C . LYS A 1 196 ? -14.170 -2.264 13.220 1.00 97.62 196 LYS A C 1
ATOM 1616 O O . LYS A 1 196 ? -13.098 -2.816 13.447 1.00 97.62 196 LYS A O 1
ATOM 1621 N N . TYR A 1 197 ? -14.269 -1.028 12.756 1.00 97.94 197 TYR A N 1
ATOM 1622 C CA . TYR A 1 197 ? -13.143 -0.112 12.711 1.00 97.94 197 TYR A CA 1
ATOM 1623 C C . TYR A 1 197 ? -13.218 0.850 13.899 1.00 97.94 197 TYR A C 1
ATOM 1625 O O . TYR A 1 197 ? -14.268 1.442 14.168 1.00 97.94 197 TYR A O 1
ATOM 1633 N N . VAL A 1 198 ? -12.104 0.997 14.612 1.00 98.06 198 VAL A N 1
ATOM 1634 C CA . VAL A 1 198 ? -11.934 1.979 15.688 1.00 98.06 198 VAL A CA 1
ATOM 1635 C C . VAL A 1 198 ? -10.695 2.798 15.380 1.00 98.06 198 VAL A C 1
ATOM 1637 O O . VAL A 1 198 ? -9.589 2.268 15.345 1.00 98.06 198 VAL A O 1
ATOM 1640 N N . VAL A 1 199 ? -10.884 4.093 15.158 1.00 96.88 199 VAL A N 1
ATOM 1641 C CA . VAL A 1 199 ? -9.794 5.037 14.913 1.00 96.88 199 VAL A CA 1
ATOM 1642 C C . VAL A 1 199 ? -8.831 5.105 16.100 1.00 96.88 199 VAL A C 1
ATOM 1644 O O . VAL A 1 199 ? -9.235 5.039 17.260 1.00 96.88 199 VAL A O 1
ATOM 1647 N N . PHE A 1 200 ? -7.544 5.221 15.795 1.00 96.94 200 PHE A N 1
ATOM 1648 C CA . PHE A 1 200 ? -6.482 5.489 16.755 1.00 96.94 200 PHE A CA 1
ATOM 1649 C C . PHE A 1 200 ? -5.862 6.861 16.527 1.00 96.94 200 PHE A C 1
ATOM 1651 O O . PHE A 1 200 ? -5.662 7.574 17.496 1.00 96.94 200 PHE A O 1
ATOM 1658 N N . GLY A 1 201 ? -5.549 7.225 15.286 1.00 94.19 201 GLY A N 1
ATOM 1659 C CA . GLY A 1 201 ? -4.906 8.485 14.938 1.00 94.19 201 GLY A CA 1
ATOM 1660 C C . GLY A 1 201 ? -5.601 9.154 13.762 1.00 94.19 201 GLY A C 1
ATOM 1661 O O . GLY A 1 201 ? -5.981 8.478 12.805 1.00 94.19 201 GLY A O 1
ATOM 1662 N N . THR A 1 202 ? -5.748 10.473 13.836 1.00 92.75 202 THR A N 1
ATOM 1663 C CA . THR A 1 202 ? -6.330 11.306 12.776 1.00 92.75 202 THR A CA 1
ATOM 1664 C C . THR A 1 202 ? -5.485 12.546 12.556 1.00 92.75 202 THR A C 1
ATOM 1666 O O . THR A 1 202 ? -4.922 13.104 13.502 1.00 92.75 202 THR A O 1
ATOM 1669 N N . ASP A 1 203 ? -5.418 12.983 11.304 1.00 90.44 203 ASP A N 1
ATOM 1670 C CA . ASP A 1 203 ? -4.853 14.281 10.960 1.00 90.44 203 ASP A CA 1
ATOM 1671 C C . ASP A 1 203 ? -5.721 15.393 11.573 1.00 90.44 203 ASP A C 1
ATOM 1673 O O . ASP A 1 203 ? -6.949 15.368 11.459 1.00 90.44 203 ASP A O 1
ATOM 1677 N N . ILE A 1 204 ? -5.085 16.345 12.256 1.00 89.69 204 ILE A N 1
ATOM 1678 C CA . ILE A 1 204 ? -5.749 17.514 12.849 1.00 89.69 204 ILE A CA 1
ATOM 1679 C C . ILE A 1 204 ? -5.347 18.823 12.159 1.00 89.69 204 ILE A C 1
ATOM 1681 O O . ILE A 1 204 ? -5.733 19.895 12.627 1.00 89.69 204 ILE A O 1
ATOM 1685 N N . SER A 1 205 ? -4.649 18.747 11.015 1.00 84.81 205 SER A N 1
ATOM 1686 C CA . SER A 1 205 ? -4.114 19.878 10.234 1.00 84.81 205 SER A CA 1
ATOM 1687 C C . SER A 1 205 ? -5.132 20.965 9.884 1.00 84.81 205 SER A C 1
ATOM 1689 O O . SER A 1 205 ? -4.762 22.117 9.654 1.00 84.81 205 SER A O 1
ATOM 1691 N N . THR A 1 206 ? -6.427 20.642 9.896 1.00 80.75 206 THR A N 1
ATOM 1692 C CA . THR A 1 206 ? -7.509 21.619 9.701 1.00 80.75 206 THR A CA 1
ATOM 1693 C C . THR A 1 206 ? -7.615 22.660 10.820 1.00 80.75 206 THR A C 1
ATOM 1695 O O . THR A 1 206 ? -8.141 23.748 10.574 1.00 80.75 206 THR A O 1
ATOM 1698 N N . TYR A 1 207 ? -7.116 22.370 12.027 1.00 82.62 207 TYR A N 1
ATOM 1699 C CA . TYR A 1 207 ? -7.168 23.292 13.169 1.00 82.62 207 TYR A CA 1
ATOM 1700 C C . TYR A 1 207 ? -5.929 23.274 14.087 1.00 82.62 207 TYR A C 1
ATOM 1702 O O . TYR A 1 207 ? -5.775 24.187 14.900 1.00 82.62 207 TYR A O 1
ATOM 1710 N N . SER A 1 208 ? -5.030 22.293 13.973 1.00 84.56 208 SER A N 1
ATOM 1711 C CA . SER A 1 208 ? -3.753 22.225 14.698 1.00 84.56 208 SER A CA 1
ATOM 1712 C C . SER A 1 208 ? -2.716 21.424 13.910 1.00 84.56 208 SER A C 1
ATOM 1714 O O . SER A 1 208 ? -3.051 20.609 13.069 1.00 84.56 208 SER A O 1
ATOM 1716 N N . GLU A 1 209 ? -1.432 21.616 14.191 1.00 86.06 209 GL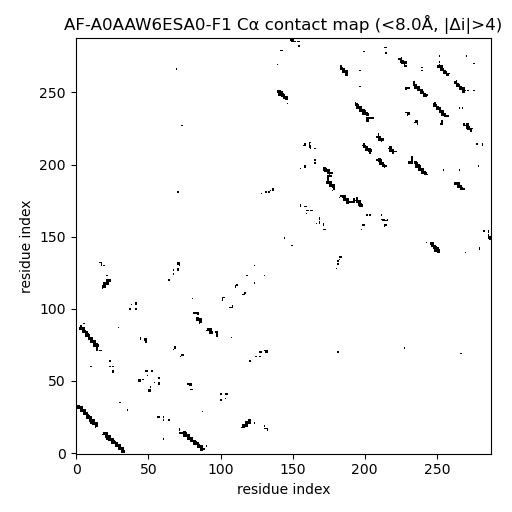U A N 1
ATOM 1717 C CA . GLU A 1 209 ? -0.366 20.842 13.549 1.00 86.06 209 GLU A CA 1
ATOM 1718 C C . GLU A 1 209 ? -0.218 19.444 14.176 1.00 86.06 209 GLU A C 1
ATOM 1720 O O . GLU A 1 209 ? -0.122 19.318 15.404 1.00 86.06 209 GLU A O 1
ATOM 1725 N N . GLY A 1 210 ? -0.154 18.414 13.325 1.00 88.88 210 GLY A N 1
ATOM 1726 C CA . GLY A 1 210 ? 0.177 17.037 13.692 1.00 88.88 210 GLY A CA 1
ATOM 1727 C C . GLY A 1 210 ? -0.979 16.040 13.578 1.00 88.88 210 GLY A C 1
ATOM 1728 O O . GLY A 1 210 ? -2.011 16.308 12.968 1.00 88.88 210 GLY A O 1
ATOM 1729 N N . ILE A 1 211 ? -0.782 14.873 14.189 1.00 91.56 211 ILE A N 1
ATOM 1730 C CA . ILE A 1 211 ? -1.737 13.760 14.245 1.00 91.56 211 ILE A CA 1
ATOM 1731 C C . ILE A 1 211 ? -2.126 13.536 15.703 1.00 91.56 211 ILE A C 1
ATOM 1733 O O . ILE A 1 211 ? -1.265 13.218 16.530 1.00 91.56 211 ILE A O 1
ATOM 1737 N N . LEU A 1 212 ? -3.414 13.685 16.022 1.00 93.94 212 LEU A N 1
ATOM 1738 C CA . LEU A 1 212 ? -3.935 13.387 17.356 1.00 93.94 212 LEU A CA 1
ATOM 1739 C C . LEU A 1 212 ? -4.200 11.890 17.480 1.00 93.94 212 LEU A C 1
ATOM 1741 O O . LEU A 1 212 ? -4.941 11.320 16.679 1.00 93.94 212 LEU A O 1
ATOM 1745 N N . CYS A 1 213 ? -3.625 11.270 18.508 1.00 95.25 213 CYS A N 1
ATOM 1746 C CA . CYS A 1 213 ? -3.786 9.851 18.791 1.00 95.25 213 CYS A CA 1
ATOM 1747 C C . CYS A 1 213 ? -4.719 9.601 19.988 1.00 95.25 213 CYS A C 1
ATOM 1749 O O . CYS A 1 213 ? -4.814 10.404 20.915 1.00 95.25 213 CYS A O 1
ATOM 1751 N N . ALA A 1 214 ? -5.358 8.432 20.030 1.00 96.69 214 ALA A N 1
ATOM 1752 C CA . ALA A 1 214 ? -6.302 8.032 21.071 1.00 96.69 214 ALA A CA 1
ATOM 1753 C C . ALA A 1 214 ? -5.636 7.851 22.444 1.00 96.69 214 ALA A C 1
ATOM 1755 O O . ALA A 1 214 ? -6.323 7.815 23.459 1.00 96.69 214 ALA A O 1
ATOM 1756 N N . ASN A 1 215 ? -4.303 7.780 22.508 1.00 96.12 215 ASN A N 1
ATOM 1757 C CA . ASN A 1 215 ? -3.532 7.857 23.752 1.00 96.12 215 ASN A CA 1
ATOM 1758 C C . ASN A 1 215 ? -3.262 9.309 24.217 1.00 96.12 215 ASN A C 1
ATOM 1760 O O . ASN A 1 215 ? -2.540 9.497 25.193 1.00 96.12 215 ASN A O 1
ATOM 1764 N N . LYS A 1 216 ? -3.853 10.315 23.553 1.00 94.75 216 LYS A N 1
ATOM 1765 C CA . LYS A 1 216 ? -3.670 11.770 23.740 1.00 94.75 216 LYS A CA 1
ATOM 1766 C C . LYS A 1 216 ? -2.314 12.330 23.315 1.00 94.75 216 LYS A C 1
ATOM 1768 O O . LYS A 1 216 ? -2.051 13.512 23.535 1.00 94.75 216 LYS A O 1
ATOM 1773 N N . GLU A 1 217 ? -1.449 11.519 22.718 1.00 93.94 217 GLU A N 1
ATOM 1774 C CA . GLU A 1 217 ? -0.206 12.027 22.146 1.00 93.94 217 GLU A CA 1
ATOM 1775 C C . GLU A 1 217 ? -0.483 12.717 20.806 1.00 93.94 217 GLU A C 1
ATOM 1777 O O . GLU A 1 217 ? -1.370 12.312 20.052 1.00 93.94 217 GLU A O 1
ATOM 1782 N N . ILE A 1 218 ? 0.284 13.772 20.520 1.00 91.94 218 ILE A N 1
ATOM 1783 C CA . ILE A 1 218 ? 0.262 14.466 19.231 1.00 91.94 218 ILE A CA 1
ATOM 1784 C C . ILE A 1 218 ? 1.608 14.241 18.558 1.00 91.94 218 ILE A C 1
ATOM 1786 O O . ILE A 1 218 ? 2.642 14.695 19.060 1.00 91.94 218 ILE A O 1
ATOM 1790 N N . ILE A 1 219 ? 1.589 13.571 17.412 1.00 89.69 219 ILE A N 1
ATOM 1791 C CA . ILE A 1 219 ? 2.770 13.406 16.565 1.00 89.69 219 ILE A CA 1
ATOM 1792 C C . ILE A 1 219 ? 2.850 14.631 15.659 1.00 89.69 219 ILE A C 1
ATOM 1794 O O . ILE A 1 219 ? 1.998 14.815 14.797 1.00 89.69 219 ILE A O 1
ATOM 1798 N N . LYS A 1 220 ? 3.839 15.496 15.893 1.00 86.12 220 LYS A N 1
ATOM 1799 C CA . LYS A 1 220 ? 4.040 16.733 15.114 1.00 86.12 220 LYS A CA 1
ATOM 1800 C C . LYS A 1 220 ? 5.081 16.600 14.015 1.00 86.12 220 LYS A C 1
ATOM 1802 O O . LYS A 1 220 ? 5.060 17.360 13.058 1.00 86.12 220 LYS A O 1
ATOM 1807 N N . ASP A 1 221 ? 6.012 15.676 14.197 1.00 79.75 221 ASP A N 1
ATOM 1808 C CA . ASP A 1 221 ? 7.061 15.421 13.226 1.00 79.75 221 ASP A CA 1
ATOM 1809 C C . ASP A 1 221 ? 6.480 14.568 12.094 1.00 79.75 221 ASP A C 1
ATOM 1811 O O . ASP A 1 221 ? 6.063 13.434 12.324 1.00 79.75 221 ASP A O 1
ATOM 1815 N N . MET A 1 222 ? 6.387 15.152 10.899 1.00 69.75 222 MET A N 1
ATOM 1816 C CA . MET A 1 222 ? 5.847 14.494 9.706 1.00 69.75 222 MET A CA 1
ATOM 1817 C C . MET A 1 222 ? 6.895 13.625 8.997 1.00 69.75 222 MET A C 1
ATOM 1819 O O . MET A 1 222 ? 6.516 12.820 8.150 1.00 69.75 222 MET A O 1
ATOM 1823 N N . ASP A 1 223 ? 8.176 13.735 9.375 1.00 77.50 223 ASP A N 1
ATOM 1824 C CA . ASP A 1 223 ? 9.268 12.907 8.845 1.00 77.50 223 ASP A CA 1
ATOM 1825 C C . ASP A 1 223 ? 9.412 11.576 9.609 1.00 77.50 223 ASP A C 1
ATOM 1827 O O . ASP A 1 223 ? 10.313 10.776 9.338 1.00 77.50 223 ASP A O 1
ATOM 1831 N N . VAL A 1 224 ? 8.531 11.305 10.580 1.00 82.00 224 VAL A N 1
ATOM 1832 C CA . VAL A 1 224 ? 8.531 10.026 11.294 1.00 82.00 224 VAL A CA 1
ATOM 1833 C C . VAL A 1 224 ? 8.106 8.888 10.379 1.00 82.00 224 VAL A C 1
ATOM 1835 O O . VAL A 1 224 ? 7.189 9.002 9.568 1.00 82.00 224 VAL A O 1
ATOM 1838 N N . ASP A 1 225 ? 8.729 7.733 10.577 1.00 84.50 225 ASP A N 1
ATOM 1839 C CA . ASP A 1 225 ? 8.341 6.530 9.862 1.00 84.50 225 ASP A CA 1
ATOM 1840 C C . ASP A 1 225 ? 6.946 6.060 10.313 1.00 84.50 225 ASP A C 1
ATOM 1842 O O . ASP A 1 225 ? 6.763 5.544 11.422 1.00 84.50 225 ASP A O 1
ATOM 1846 N N . MET A 1 226 ? 5.956 6.255 9.440 1.00 83.38 226 MET A N 1
ATOM 1847 C CA . MET A 1 226 ? 4.572 5.789 9.600 1.00 83.38 226 MET A CA 1
ATOM 1848 C C . MET A 1 226 ? 4.317 4.458 8.869 1.00 83.38 226 MET A C 1
ATOM 1850 O O . MET A 1 226 ? 3.235 3.878 8.981 1.00 83.38 226 MET A O 1
ATOM 1854 N N . GLY A 1 227 ? 5.308 3.944 8.139 1.00 84.50 227 GLY A N 1
ATOM 1855 C CA . GLY A 1 227 ? 5.214 2.740 7.327 1.00 84.50 227 GLY A CA 1
ATOM 1856 C C . GLY A 1 227 ? 4.233 2.821 6.153 1.00 84.50 227 GLY A C 1
ATOM 1857 O O . GLY A 1 227 ? 4.241 3.747 5.340 1.00 84.50 227 GLY A O 1
ATOM 1858 N N . ASP A 1 228 ? 3.376 1.810 6.038 1.00 84.56 228 ASP A N 1
ATOM 1859 C CA . ASP A 1 228 ? 2.371 1.697 4.977 1.00 84.56 228 ASP A CA 1
ATOM 1860 C C . ASP A 1 228 ? 1.121 2.547 5.246 1.00 84.56 228 ASP A C 1
ATOM 1862 O O . ASP A 1 228 ? 0.204 2.589 4.422 1.00 84.56 228 ASP A O 1
ATOM 1866 N N . LEU A 1 229 ? 1.066 3.218 6.396 1.00 84.56 229 LEU A N 1
ATOM 1867 C CA . LEU A 1 229 ? -0.053 4.069 6.766 1.00 84.56 229 LEU A CA 1
ATOM 1868 C C . LEU A 1 229 ? -0.118 5.319 5.886 1.00 84.56 229 LEU A C 1
ATOM 1870 O O . LEU A 1 229 ? 0.897 5.840 5.424 1.00 84.56 229 LEU A O 1
ATOM 1874 N N . GLU A 1 230 ? -1.339 5.788 5.655 1.00 80.50 230 GLU A N 1
ATOM 1875 C CA . GLU A 1 230 ? -1.616 7.026 4.934 1.00 80.50 230 GLU A CA 1
ATOM 1876 C C . GLU A 1 230 ? -2.583 7.867 5.758 1.00 80.50 230 GLU A C 1
ATOM 1878 O O . GLU A 1 230 ? -3.685 7.416 6.068 1.00 80.50 230 GLU A O 1
ATOM 1883 N N . LEU A 1 231 ? -2.175 9.092 6.088 1.00 81.12 231 LEU A N 1
ATOM 1884 C CA . LEU A 1 231 ? -2.929 10.020 6.929 1.00 81.12 231 LEU A CA 1
ATOM 1885 C C . LEU A 1 231 ? -3.238 11.302 6.163 1.00 81.12 231 LEU A C 1
ATOM 1887 O O . LEU A 1 231 ? -2.373 11.850 5.481 1.00 81.12 231 LEU A O 1
ATOM 1891 N N . SER A 1 232 ? -4.490 11.750 6.245 1.00 78.94 232 SER A N 1
ATOM 1892 C CA . SER A 1 232 ? -4.966 13.017 5.676 1.00 78.94 232 SER A CA 1
ATOM 1893 C C . SER A 1 232 ? -6.361 13.342 6.216 1.00 78.94 232 SER A C 1
ATOM 1895 O O . SER A 1 232 ? -6.987 12.502 6.853 1.00 78.94 232 SER A O 1
ATOM 1897 N N . ASN A 1 233 ? -6.923 14.491 5.841 1.00 76.06 233 ASN A N 1
ATOM 1898 C CA . ASN A 1 233 ? -8.300 14.886 6.185 1.00 76.06 233 ASN A CA 1
ATOM 1899 C C . ASN A 1 233 ? -9.404 13.866 5.838 1.00 76.06 233 ASN A C 1
ATOM 1901 O O . ASN A 1 233 ? -10.535 14.011 6.297 1.00 76.06 233 ASN A O 1
ATOM 1905 N N . THR A 1 234 ? -9.132 12.879 4.982 1.00 82.62 234 THR A N 1
ATOM 1906 C CA . THR A 1 234 ? -10.090 11.819 4.633 1.00 82.62 234 THR A CA 1
ATOM 1907 C C . THR A 1 234 ? -9.617 10.422 5.024 1.00 82.62 234 THR A C 1
ATOM 1909 O O . THR A 1 234 ? -10.410 9.481 4.909 1.00 82.62 234 THR A O 1
ATOM 1912 N N . LYS A 1 235 ? -8.362 10.280 5.477 1.00 86.44 235 LYS A N 1
ATOM 1913 C CA . LYS A 1 235 ? -7.726 9.002 5.805 1.00 86.44 235 LYS A CA 1
ATOM 1914 C C . LYS A 1 235 ? -7.208 8.986 7.240 1.00 86.44 235 LYS A C 1
ATOM 1916 O O . LYS A 1 235 ? -6.314 9.757 7.578 1.00 86.44 235 LYS A O 1
ATOM 1921 N N . ASP A 1 236 ? -7.709 8.028 8.009 1.00 92.94 236 ASP A N 1
ATOM 1922 C CA . ASP A 1 236 ? -7.357 7.820 9.413 1.00 92.94 236 ASP A CA 1
ATOM 1923 C C . ASP A 1 236 ? -6.566 6.525 9.606 1.00 92.94 236 ASP A C 1
ATOM 1925 O O . ASP A 1 236 ? -6.631 5.610 8.782 1.00 92.94 236 ASP A O 1
ATOM 1929 N N . VAL A 1 237 ? -5.894 6.408 10.752 1.00 94.69 237 VAL A N 1
ATOM 1930 C CA . VAL A 1 237 ? -5.220 5.181 11.197 1.00 94.69 237 VAL A CA 1
ATOM 1931 C C . VAL A 1 237 ? -5.960 4.602 12.384 1.00 94.69 237 VAL A C 1
ATOM 1933 O O . VAL A 1 237 ? -6.308 5.316 13.322 1.00 94.69 237 VAL A O 1
ATOM 1936 N N . GLY A 1 238 ? -6.166 3.291 12.396 1.00 97.00 238 GLY A N 1
ATOM 1937 C CA . GLY A 1 238 ? -6.893 2.650 13.479 1.00 97.00 238 GLY A CA 1
ATOM 1938 C C . GLY A 1 238 ? -6.840 1.137 13.460 1.00 97.00 238 GLY A C 1
ATOM 1939 O O . GLY A 1 238 ? -6.087 0.503 12.718 1.00 97.00 238 GLY A O 1
ATOM 1940 N N . TYR A 1 239 ? -7.660 0.557 14.319 1.00 98.06 239 TYR A N 1
ATOM 1941 C CA . TYR A 1 239 ? -7.809 -0.874 14.482 1.00 98.06 239 TYR A CA 1
ATOM 1942 C C . TYR A 1 239 ? -8.942 -1.370 13.605 1.00 98.06 239 TYR A C 1
ATOM 1944 O O . TYR A 1 239 ? -10.075 -0.902 13.725 1.00 98.06 239 TYR A O 1
ATOM 1952 N N . LEU A 1 240 ? -8.658 -2.393 12.812 1.00 97.81 240 LEU A N 1
ATOM 1953 C CA . LEU A 1 240 ? -9.687 -3.309 12.378 1.00 97.81 240 LEU A CA 1
ATOM 1954 C C . LEU A 1 240 ? -9.787 -4.438 13.407 1.00 97.81 240 LEU A C 1
ATOM 1956 O O . LEU A 1 240 ? -8.815 -5.156 13.658 1.00 97.81 240 LEU A O 1
ATOM 1960 N N . ILE A 1 241 ? -10.964 -4.560 14.009 1.00 97.94 241 ILE A N 1
ATOM 1961 C CA . ILE A 1 241 ? -11.259 -5.501 15.082 1.00 97.94 241 ILE A CA 1
ATOM 1962 C C . ILE A 1 241 ? -12.255 -6.521 14.556 1.00 97.94 241 ILE A C 1
ATOM 1964 O O . ILE A 1 241 ? -13.353 -6.142 14.163 1.00 97.94 241 ILE A O 1
ATOM 1968 N N . GLU A 1 242 ? -11.895 -7.799 14.572 1.00 96.81 242 GLU A N 1
ATOM 1969 C CA . GLU A 1 242 ? -12.787 -8.895 14.181 1.00 96.81 242 GLU A CA 1
ATOM 1970 C C . GLU A 1 242 ? -13.021 -9.829 15.372 1.00 96.81 242 GLU A C 1
ATOM 1972 O O . GLU A 1 242 ? -12.063 -10.271 16.014 1.00 96.81 242 GLU A O 1
ATOM 1977 N N . GLU A 1 243 ? -14.284 -10.161 15.640 1.00 95.19 243 GLU A N 1
ATOM 1978 C CA . GLU A 1 243 ? -14.670 -11.262 16.523 1.00 95.19 243 GLU A CA 1
ATOM 1979 C C . GLU A 1 243 ? -14.767 -12.566 15.721 1.00 95.19 243 GLU A C 1
ATOM 1981 O O . GLU A 1 243 ? -15.614 -12.709 14.835 1.00 95.19 243 GLU A O 1
ATOM 1986 N N . VAL A 1 244 ? -13.898 -13.524 16.042 1.00 92.19 244 VAL A N 1
ATOM 1987 C CA . VAL A 1 244 ? -13.821 -14.837 15.391 1.00 92.19 244 VAL A CA 1
ATOM 1988 C C . VAL A 1 244 ? -13.679 -15.905 16.471 1.00 92.19 244 VAL A C 1
ATOM 1990 O O . VAL A 1 244 ? -12.741 -15.865 17.264 1.00 92.19 244 VAL A O 1
ATOM 1993 N N . ASP A 1 245 ? -14.619 -16.850 16.519 1.00 92.56 245 ASP A N 1
ATOM 1994 C CA . ASP A 1 245 ? -14.607 -17.997 17.441 1.00 92.56 245 ASP A CA 1
ATOM 1995 C C . ASP A 1 245 ? -14.419 -17.622 18.927 1.00 92.56 245 ASP A C 1
ATOM 1997 O O . ASP A 1 245 ? -13.707 -18.292 19.672 1.00 92.56 245 ASP A O 1
ATOM 2001 N N . GLY A 1 246 ? -15.041 -16.520 19.365 1.00 94.31 246 GLY A N 1
ATOM 2002 C CA . GLY A 1 246 ? -14.936 -16.019 20.743 1.00 94.31 246 GLY A CA 1
ATOM 2003 C C . GLY A 1 246 ? -13.651 -15.238 21.045 1.00 94.31 246 GLY A C 1
ATOM 2004 O O . GLY A 1 246 ? -13.470 -14.769 22.168 1.00 94.31 246 GLY A O 1
ATOM 2005 N N . TYR A 1 247 ? -12.778 -15.041 20.055 1.00 97.44 247 TYR A N 1
ATOM 2006 C CA . TYR A 1 247 ? -11.595 -14.193 20.159 1.00 97.44 247 TYR A CA 1
ATOM 2007 C C . TYR A 1 247 ? -11.811 -12.863 19.448 1.00 97.44 247 TYR A C 1
ATOM 2009 O O . TYR A 1 247 ? -12.351 -12.809 18.347 1.00 97.44 247 TYR A O 1
ATOM 2017 N N . LEU A 1 248 ? -11.312 -11.793 20.054 1.00 97.75 248 LEU A N 1
ATOM 2018 C CA . LEU A 1 248 ? -11.103 -10.514 19.396 1.00 97.75 248 LEU A CA 1
ATOM 2019 C C . LEU A 1 248 ? -9.703 -10.501 18.786 1.00 97.75 248 LEU A C 1
ATOM 2021 O O . LEU A 1 248 ? -8.714 -10.801 19.463 1.00 97.7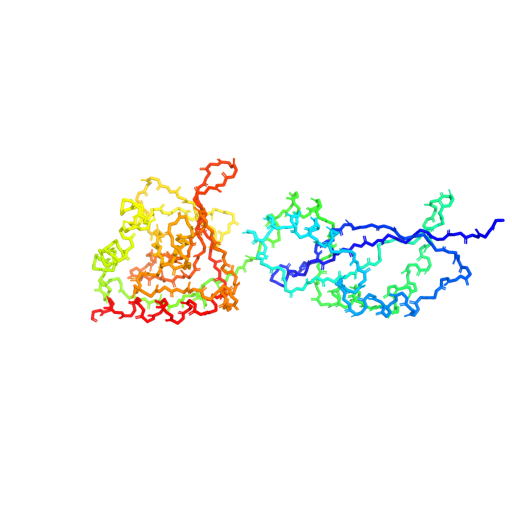5 248 LEU A O 1
ATOM 2025 N N . THR A 1 249 ? -9.620 -10.135 17.512 1.00 97.19 249 THR A N 1
ATOM 2026 C CA . THR A 1 249 ? -8.354 -9.906 16.814 1.00 97.19 249 THR A CA 1
ATOM 2027 C C . THR A 1 249 ? -8.244 -8.446 16.419 1.00 97.19 249 THR A C 1
ATOM 2029 O O . THR A 1 249 ? -9.202 -7.880 15.907 1.00 97.19 249 THR A O 1
ATOM 2032 N N . PHE A 1 250 ? -7.085 -7.844 16.666 1.00 98.00 250 PHE A N 1
ATOM 2033 C CA . PHE A 1 250 ? -6.800 -6.447 16.353 1.00 98.00 250 PHE A CA 1
ATOM 2034 C C . PHE A 1 250 ? -5.705 -6.399 15.297 1.00 98.00 250 PHE A C 1
ATOM 2036 O O . PHE A 1 250 ? -4.614 -6.932 15.514 1.00 98.00 250 PHE A O 1
ATOM 2043 N N . LYS A 1 251 ? -5.982 -5.741 14.173 1.00 97.25 251 LYS A N 1
ATOM 2044 C CA . LYS A 1 251 ? -5.015 -5.479 13.100 1.00 97.25 251 LYS A CA 1
ATOM 2045 C C . LYS A 1 251 ? -4.966 -3.983 12.821 1.00 97.25 251 LYS A C 1
ATOM 2047 O O . LYS A 1 251 ? -5.964 -3.288 12.995 1.00 97.25 251 LYS A O 1
ATOM 2052 N N . ILE A 1 252 ? -3.810 -3.490 12.397 1.00 96.75 252 ILE A N 1
ATOM 2053 C CA . ILE A 1 252 ? -3.636 -2.073 12.065 1.00 96.75 252 ILE A CA 1
ATOM 2054 C C . ILE A 1 252 ? -4.163 -1.827 10.650 1.00 96.75 252 ILE A C 1
ATOM 2056 O O . ILE A 1 252 ? -3.947 -2.638 9.747 1.00 96.75 252 ILE A O 1
ATOM 2060 N N . SER A 1 253 ? -4.878 -0.722 10.464 1.00 95.31 253 SER A N 1
ATOM 2061 C CA . SER A 1 253 ? -5.524 -0.389 9.198 1.00 95.31 253 SER A CA 1
ATOM 2062 C C . SER A 1 253 ? -5.582 1.113 8.939 1.00 95.31 253 SER A C 1
ATOM 2064 O O . SER A 1 253 ? -5.685 1.899 9.880 1.00 95.31 253 SER A O 1
ATOM 2066 N N . ASN A 1 254 ? -5.576 1.477 7.656 1.00 93.62 254 ASN A N 1
ATOM 2067 C CA . ASN A 1 254 ? -6.027 2.788 7.192 1.00 93.62 254 ASN A CA 1
ATOM 2068 C C . ASN A 1 254 ? -7.549 2.763 7.030 1.00 93.62 254 ASN A C 1
ATOM 2070 O O . ASN A 1 254 ? -8.087 1.738 6.609 1.00 93.62 254 ASN A O 1
ATOM 2074 N N . TYR A 1 255 ? -8.230 3.882 7.262 1.00 94.38 255 TYR A N 1
ATOM 2075 C CA . TYR A 1 255 ? -9.645 4.064 6.943 1.00 94.38 255 TYR A CA 1
ATOM 2076 C C . TYR A 1 255 ? -9.844 5.280 6.054 1.00 94.38 255 TYR A C 1
ATOM 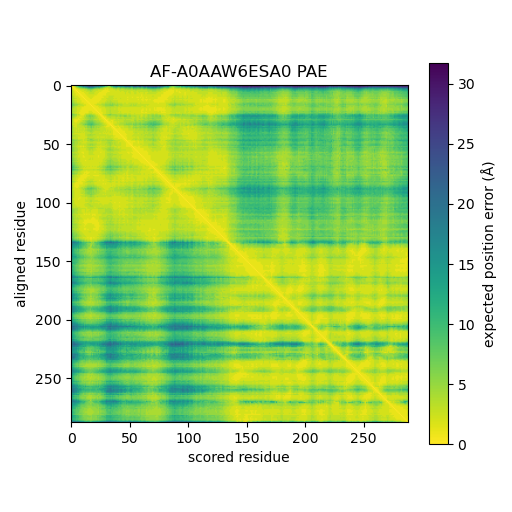2078 O O . TYR A 1 255 ? -9.549 6.394 6.462 1.00 94.38 255 TYR A O 1
ATOM 2086 N N . ASN A 1 256 ? -10.371 5.070 4.848 1.00 92.44 256 ASN A N 1
ATOM 2087 C CA . ASN A 1 256 ? -10.721 6.145 3.934 1.00 92.44 256 ASN A CA 1
ATOM 2088 C C . ASN A 1 256 ? -12.225 6.439 4.014 1.00 92.44 256 ASN A C 1
ATOM 2090 O O . ASN A 1 256 ? -13.060 5.628 3.600 1.00 92.44 256 ASN A O 1
ATOM 2094 N N . SER A 1 257 ? -12.553 7.624 4.524 1.00 88.94 257 SER A N 1
ATOM 2095 C CA . SER A 1 257 ? -13.919 8.130 4.665 1.00 88.94 257 SER A CA 1
ATOM 2096 C C . SER A 1 257 ? -14.485 8.739 3.375 1.00 88.94 257 SER A C 1
ATOM 2098 O O . SER A 1 257 ? -15.699 8.949 3.286 1.00 88.94 257 SER A O 1
ATOM 2100 N N . GLN A 1 258 ? -13.643 9.004 2.371 1.00 86.56 258 GLN A N 1
ATOM 2101 C CA . GLN A 1 258 ? -14.038 9.593 1.093 1.00 86.56 258 GLN A CA 1
ATOM 2102 C C . GLN A 1 258 ? -13.363 8.869 -0.073 1.00 86.56 258 GLN A C 1
ATOM 2104 O O . GLN A 1 258 ? -12.217 9.129 -0.439 1.00 86.56 258 GLN A O 1
ATOM 2109 N N . THR A 1 259 ? -14.109 7.970 -0.707 1.00 83.50 259 THR A N 1
ATOM 2110 C CA . THR A 1 259 ? -13.705 7.381 -1.988 1.00 83.50 259 THR A CA 1
ATOM 2111 C C . THR A 1 259 ? -14.512 7.997 -3.136 1.00 83.50 259 THR A C 1
ATOM 2113 O O . THR A 1 259 ? -15.641 8.446 -2.913 1.00 83.50 259 THR A O 1
ATOM 2116 N N . PRO A 1 260 ? -13.999 7.991 -4.383 1.00 78.69 260 PRO A N 1
ATOM 2117 C CA . PRO A 1 260 ? -14.710 8.562 -5.533 1.00 78.69 260 PRO A CA 1
ATOM 2118 C C . PRO A 1 260 ? -16.100 7.963 -5.792 1.00 78.69 260 PRO A C 1
ATOM 2120 O O . PRO A 1 260 ? -16.963 8.628 -6.357 1.00 78.69 260 PRO A O 1
ATOM 2123 N N . ASN A 1 261 ? -16.335 6.713 -5.378 1.00 81.06 261 ASN A N 1
ATOM 2124 C CA . ASN A 1 261 ? -17.626 6.035 -5.525 1.00 81.06 261 ASN A CA 1
ATOM 2125 C C . ASN A 1 261 ? -18.519 6.139 -4.272 1.00 81.06 261 ASN A C 1
ATOM 2127 O O . ASN A 1 261 ? -19.556 5.482 -4.209 1.00 81.06 261 ASN A O 1
ATOM 2131 N N . GLY A 1 262 ? -18.126 6.948 -3.282 1.00 84.69 262 GLY A N 1
ATOM 2132 C CA . GLY A 1 262 ? -18.890 7.198 -2.059 1.00 84.69 262 GLY A CA 1
ATOM 2133 C C . GLY A 1 262 ? -18.820 6.085 -1.012 1.00 84.69 262 GLY A C 1
ATOM 2134 O O . GLY A 1 262 ? -19.421 6.221 0.053 1.00 84.69 262 GLY A O 1
ATOM 2135 N N . ASN A 1 263 ? -18.084 5.000 -1.269 1.00 88.69 263 ASN A N 1
ATOM 2136 C CA . ASN A 1 263 ? -17.845 3.977 -0.257 1.00 88.69 263 ASN A CA 1
ATOM 2137 C C . ASN A 1 263 ? -16.864 4.482 0.808 1.00 88.69 263 ASN A C 1
ATOM 2139 O O . ASN A 1 263 ? -16.023 5.345 0.553 1.00 88.69 263 ASN A O 1
ATOM 2143 N N . GLN A 1 264 ? -16.944 3.903 2.000 1.00 93.19 264 GLN A N 1
ATOM 2144 C CA . GLN A 1 264 ? -15.946 4.095 3.050 1.00 93.19 264 GLN A CA 1
ATOM 2145 C C . GLN A 1 264 ? -15.329 2.737 3.343 1.00 93.19 264 GLN A C 1
ATOM 2147 O O . GLN A 1 264 ? -16.056 1.741 3.413 1.00 93.19 264 GLN A O 1
ATOM 2152 N N . LEU A 1 265 ? -14.007 2.673 3.451 1.00 93.81 265 LEU A N 1
ATOM 2153 C CA . LEU A 1 265 ? -13.301 1.399 3.550 1.00 93.81 265 LEU A CA 1
ATOM 2154 C C . LEU A 1 265 ? -12.142 1.462 4.528 1.00 93.81 265 LEU A C 1
ATOM 2156 O O . LEU A 1 265 ? -11.471 2.484 4.620 1.00 93.81 265 LEU A O 1
ATOM 2160 N N . ALA A 1 266 ? -11.893 0.345 5.205 1.00 94.44 266 ALA A N 1
ATOM 2161 C CA . ALA A 1 266 ? -10.651 0.095 5.915 1.00 94.44 266 ALA A CA 1
ATOM 2162 C C . ALA A 1 266 ? -9.790 -0.913 5.152 1.00 94.44 266 ALA A C 1
ATOM 2164 O O . ALA A 1 266 ? -10.306 -1.882 4.585 1.00 94.44 266 ALA A O 1
ATOM 2165 N N . GLN A 1 267 ? -8.479 -0.696 5.172 1.00 92.56 267 GLN A N 1
ATOM 2166 C CA . GLN A 1 267 ? -7.477 -1.576 4.581 1.00 92.56 267 GLN A CA 1
ATOM 2167 C C . GLN A 1 267 ? -6.448 -1.972 5.638 1.00 92.56 267 GLN A C 1
ATOM 2169 O O . GLN A 1 267 ? -5.794 -1.104 6.212 1.00 92.56 267 GLN A O 1
ATOM 2174 N N . ILE A 1 268 ? -6.282 -3.275 5.873 1.00 93.00 268 ILE A N 1
ATOM 2175 C CA . ILE A 1 268 ? -5.233 -3.811 6.751 1.00 93.00 268 ILE A CA 1
ATOM 2176 C C . ILE A 1 268 ? -3.855 -3.569 6.121 1.00 93.00 268 ILE A C 1
ATOM 2178 O O . ILE A 1 268 ? -3.628 -3.941 4.962 1.00 93.00 268 ILE A O 1
ATOM 2182 N N . VAL A 1 269 ? -2.933 -3.025 6.914 1.00 90.12 269 VAL A N 1
ATOM 2183 C CA . VAL A 1 269 ? -1.543 -2.748 6.523 1.00 90.12 269 VAL A CA 1
ATOM 2184 C C . VAL A 1 269 ? -0.553 -3.686 7.218 1.00 90.12 269 VAL A C 1
ATOM 2186 O O . VAL A 1 269 ? -0.875 -4.297 8.237 1.00 90.12 269 VAL A O 1
ATOM 2189 N N . ASP A 1 270 ? 0.658 -3.798 6.672 1.00 84.12 270 ASP A N 1
ATOM 2190 C CA . ASP A 1 270 ? 1.698 -4.686 7.203 1.00 84.12 270 ASP A CA 1
ATOM 2191 C C . ASP A 1 270 ? 2.656 -3.973 8.147 1.00 84.12 270 ASP A C 1
ATOM 2193 O O . ASP A 1 270 ? 3.022 -4.499 9.206 1.00 84.12 270 ASP A O 1
ATOM 2197 N N . TYR A 1 271 ? 3.065 -2.772 7.750 1.00 83.44 271 TYR A N 1
ATOM 2198 C CA . TYR A 1 271 ? 3.998 -1.959 8.496 1.00 83.44 271 TYR A CA 1
ATOM 2199 C C . TYR A 1 271 ? 3.356 -0.635 8.893 1.00 83.44 271 TYR A C 1
ATOM 2201 O O . TYR A 1 271 ? 2.708 0.028 8.094 1.00 83.44 271 TYR A O 1
ATOM 2209 N N . SER A 1 272 ? 3.527 -0.249 10.151 1.00 85.00 272 SER A N 1
ATOM 2210 C CA . SER A 1 272 ? 2.883 0.937 10.724 1.00 85.00 272 SER A CA 1
ATOM 2211 C C . SER A 1 272 ? 3.850 1.786 11.548 1.00 85.00 272 SER A C 1
ATOM 2213 O O . SER A 1 272 ? 3.413 2.534 12.420 1.00 85.00 272 SER A O 1
ATOM 2215 N N . GLY A 1 273 ? 5.158 1.590 11.339 1.00 89.19 273 GLY A N 1
ATOM 2216 C CA . GLY A 1 273 ? 6.241 2.344 11.969 1.00 89.19 273 GLY A CA 1
ATOM 2217 C C . GLY A 1 273 ? 6.008 2.687 13.442 1.00 89.19 273 GLY A C 1
ATOM 2218 O O . GLY A 1 273 ? 5.726 1.802 14.263 1.00 89.19 273 GLY A O 1
ATOM 2219 N N . VAL A 1 274 ? 6.100 3.979 13.771 1.00 89.75 274 VAL A N 1
ATOM 2220 C CA . VAL A 1 274 ? 5.954 4.510 15.138 1.00 89.75 274 VAL A CA 1
ATOM 2221 C C . VAL A 1 274 ? 4.610 4.148 15.786 1.00 89.75 274 VAL A C 1
ATOM 2223 O O . VAL A 1 274 ? 4.563 3.818 16.976 1.00 89.75 274 VAL A O 1
ATOM 2226 N N . PHE A 1 275 ? 3.529 4.093 15.001 1.00 91.81 275 PHE A N 1
ATOM 2227 C CA . PHE A 1 275 ? 2.189 3.796 15.507 1.00 91.81 275 PHE A CA 1
ATOM 2228 C C . PHE A 1 275 ? 2.072 2.382 16.060 1.00 91.81 275 PHE A C 1
ATOM 2230 O O . PHE A 1 275 ? 1.287 2.163 16.979 1.00 91.81 275 PHE A O 1
ATOM 2237 N N . LYS A 1 276 ? 2.862 1.416 15.562 1.00 94.00 276 LYS A N 1
ATOM 2238 C CA . LYS A 1 276 ? 2.735 0.010 15.981 1.00 94.00 276 LYS A CA 1
ATOM 2239 C C . LYS A 1 276 ? 2.815 -0.139 17.496 1.00 94.00 276 LYS A C 1
ATOM 2241 O O . LYS A 1 276 ? 1.974 -0.794 18.107 1.00 94.00 276 LYS A O 1
ATOM 2246 N N . LYS A 1 277 ? 3.838 0.472 18.095 1.00 94.25 277 LYS A N 1
ATOM 2247 C CA . LYS A 1 277 ? 4.080 0.383 19.533 1.00 94.25 277 LYS A CA 1
ATOM 2248 C C . LYS A 1 277 ? 3.017 1.151 20.316 1.00 94.25 277 LYS A C 1
ATOM 2250 O O . LYS A 1 277 ? 2.447 0.591 21.243 1.00 94.25 277 LYS A O 1
ATOM 2255 N N . MET A 1 278 ? 2.703 2.378 19.895 1.00 95.38 278 MET A N 1
ATOM 2256 C CA . MET A 1 278 ? 1.678 3.209 20.539 1.00 95.38 278 MET A CA 1
ATOM 2257 C C . MET A 1 278 ? 0.317 2.508 20.570 1.00 95.38 278 MET A C 1
ATOM 2259 O O . MET A 1 278 ? -0.369 2.518 21.589 1.00 95.38 278 MET A O 1
ATOM 2263 N N . MET A 1 279 ? -0.048 1.857 19.465 1.00 97.06 279 MET A N 1
ATOM 2264 C CA . MET A 1 279 ? -1.301 1.128 19.338 1.00 97.06 279 MET A CA 1
ATOM 2265 C C . MET A 1 279 ? -1.344 -0.104 20.248 1.00 97.06 279 MET A C 1
ATOM 2267 O O . MET A 1 279 ? -2.338 -0.312 20.940 1.00 97.06 279 MET A O 1
ATOM 2271 N N . ILE A 1 280 ? -0.262 -0.891 20.301 1.00 96.94 280 ILE A N 1
ATOM 2272 C CA . ILE A 1 280 ? -0.139 -2.049 21.208 1.00 96.94 280 ILE A CA 1
ATOM 2273 C C . ILE A 1 280 ? -0.225 -1.611 22.677 1.00 96.94 280 ILE A C 1
ATOM 2275 O O . ILE A 1 280 ? -0.990 -2.192 23.449 1.00 96.94 280 ILE A O 1
ATOM 2279 N N . ASP A 1 281 ? 0.524 -0.574 23.053 1.00 97.19 281 ASP A N 1
ATOM 2280 C CA . ASP A 1 281 ? 0.561 -0.057 24.423 1.00 97.19 281 ASP A CA 1
ATOM 2281 C C . ASP A 1 281 ? -0.803 0.519 24.839 1.00 97.19 281 ASP A C 1
ATOM 2283 O O . ASP A 1 281 ? -1.216 0.372 25.990 1.00 97.19 281 ASP A O 1
ATOM 2287 N N . PHE A 1 282 ? -1.536 1.140 23.908 1.00 98.06 282 PHE A N 1
ATOM 2288 C CA . PHE A 1 282 ? -2.883 1.648 24.157 1.00 98.06 282 PHE A CA 1
ATOM 2289 C C . PHE A 1 282 ? -3.894 0.517 24.366 1.00 98.06 282 PHE A C 1
ATOM 2291 O O . PHE A 1 282 ? -4.544 0.478 25.409 1.00 98.06 282 PHE A O 1
ATOM 2298 N N . ILE A 1 283 ? -4.008 -0.440 23.433 1.00 96.81 283 ILE A N 1
ATOM 2299 C CA . ILE A 1 283 ? -4.990 -1.535 23.567 1.00 96.81 283 ILE A CA 1
ATOM 2300 C C . ILE A 1 283 ? -4.697 -2.442 24.766 1.00 96.81 283 ILE A C 1
ATOM 2302 O O . ILE A 1 283 ? -5.624 -2.987 25.365 1.00 96.81 283 ILE A O 1
ATOM 2306 N N . GLY A 1 284 ? -3.428 -2.565 25.166 1.00 97.12 284 GLY A N 1
ATOM 2307 C CA . GLY A 1 284 ? -3.026 -3.336 26.342 1.00 97.12 284 GLY A CA 1
ATOM 2308 C C . GLY A 1 284 ? -3.660 -2.851 27.652 1.00 97.12 284 GLY A C 1
ATOM 2309 O O . GLY A 1 284 ? -3.837 -3.649 28.569 1.00 97.12 284 GLY A O 1
ATOM 2310 N N .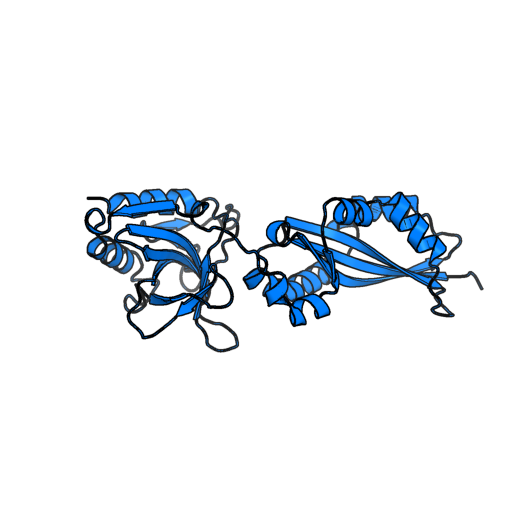 GLN A 1 285 ? -4.074 -1.582 27.737 1.00 97.38 285 GLN A N 1
ATOM 2311 C CA . GLN A 1 285 ? -4.691 -0.988 28.936 1.00 97.38 285 GLN A CA 1
ATOM 2312 C C . GLN A 1 285 ? -6.110 -1.499 29.221 1.00 97.38 285 GLN A C 1
ATOM 2314 O O . GLN A 1 285 ? -6.647 -1.262 30.305 1.00 97.38 285 GLN A O 1
ATOM 2319 N N . PHE A 1 286 ? -6.726 -2.172 28.248 1.00 98.06 286 PHE A N 1
ATOM 2320 C CA . PHE A 1 286 ? -8.110 -2.646 28.314 1.00 98.06 286 PHE A CA 1
ATOM 2321 C C . PHE A 1 286 ? -8.205 -4.170 28.466 1.00 98.06 286 PHE A C 1
ATOM 2323 O O . PHE A 1 286 ? -9.296 -4.736 28.414 1.00 98.06 286 PHE A O 1
ATOM 2330 N N . ILE A 1 287 ? -7.072 -4.844 28.668 1.00 96.44 287 ILE A N 1
ATOM 2331 C CA . ILE A 1 287 ? -7.029 -6.254 29.058 1.00 96.44 287 ILE A CA 1
ATOM 2332 C C . ILE A 1 287 ? -7.400 -6.352 30.547 1.00 96.44 287 ILE A C 1
ATOM 2334 O O . ILE A 1 287 ? -6.860 -5.608 31.367 1.00 96.44 287 ILE A O 1
ATOM 2338 N N . LYS A 1 288 ? -8.347 -7.237 30.876 1.00 91.75 288 LYS A N 1
ATOM 2339 C CA . LYS A 1 288 ? -8.868 -7.454 32.237 1.00 91.75 288 LYS A CA 1
ATOM 2340 C C . LYS A 1 288 ? -7.954 -8.318 33.099 1.00 91.75 288 LYS A C 1
ATOM 2342 O O . LYS A 1 288 ? -7.311 -9.240 32.548 1.00 91.75 288 LYS A O 1
#

Sequence (288 aa):
MTKQLEIDYAFGYVYDKSKLVVMYPVGSNIIDENEYEMEVEVAFLEDGIEVAFEESDIKEANDTIKPLEMFLMKPSKIIPFVTSIKDYESKEENKKLLKEFDEEYKVKESYINKGYEIRDVYHVFENVVKYIPQENLDTLNILKIEKEKFDMDKFIETTKNNLDEAINSELIPVNMEKSNLTNRLFLKTSKDTSAKYVVFGTDISTYSEGILCANKEIIKDMDVDMGDLELSNTKDVGYLIEEVDGYLTFKISNYNSQTPNGNQLAQIVDYSGVFKKMMIDFIGQFIK

Mean predicted aligned error: 6.0 Å